Protein AF-0000000066074224 (afdb_homodimer)

Solvent-accessible surface area (backbone atoms only — not comparable to full-atom values): 12358 Å² total; per-residue (Å²): 130,85,61,44,55,76,58,75,64,67,91,80,46,65,80,49,69,60,60,45,74,67,50,44,68,62,53,45,71,74,38,69,80,46,42,81,45,72,56,96,86,22,43,31,40,35,35,79,45,79,45,93,34,44,67,57,18,50,51,50,52,50,53,49,49,51,53,21,60,74,61,72,52,66,44,40,37,37,36,30,74,21,25,30,38,40,35,31,39,36,76,72,57,51,21,41,34,68,48,35,54,27,49,52,31,40,53,58,52,54,76,80,100,129,83,62,43,56,77,57,76,65,68,90,82,45,66,80,49,71,61,60,46,73,70,50,44,67,62,52,44,71,75,38,68,79,47,42,82,46,72,56,93,86,22,44,31,41,34,35,78,46,78,43,93,34,44,68,58,17,52,50,50,52,50,53,48,48,51,52,22,60,75,61,73,50,66,42,42,37,38,38,29,74,22,25,31,37,41,34,32,41,36,75,72,57,52,22,41,34,67,47,35,54,28,48,51,30,40,53,58,52,53,76,80,101

Secondary structure (DSSP, 8-state):
---GGG----PPPTTPPPPPHHHHHHHGGGSTT-EEEEETTEEEEEEEEE-SSHHHHHHHHHHHHHHHHHHT---EEEEETTEEEEEE-BTTTTB--HHHHHHHHHHHHTT--/---GGG----PPPTTPPPPPHHHHHHHGGGSTTPEEEEETTEEEEEEEEE-SSHHHHHHHHHHHHHHHHHHT---EEEEETTEEEEEE-BTTTTB--HHHHHHHHHHHHTT--

InterPro domains:
  IPR001533 Pterin 4 alpha carbinolamine dehydratase [MF_00434] (16-111)
  IPR001533 Pterin 4 alpha carbinolamine dehydratase [PF01329] (18-110)
  IPR036428 Pterin 4 alpha carbinolamine dehydratase superfamily [G3DSA:3.30.1360.20] (18-113)
  IPR036428 Pterin 4 alpha carbinolamine dehydratase superfamily [SSF55248] (16-111)
  IPR050376 Pterin-4-alpha-carbinolamine dehydratase [PTHR42805] (4-112)

Structure (mmCIF, N/CA/C/O backbone):
data_AF-0000000066074224-model_v1
#
loop_
_entity.id
_entity.type
_entity.pdbx_description
1 polymer 'Putative pterin-4-alpha-carbinolamine dehydratase'
#
loop_
_atom_site.group_PDB
_atom_site.id
_atom_site.type_symbol
_atom_site.label_atom_id
_atom_site.label_alt_id
_atom_site.label_comp_id
_atom_site.label_asym_id
_atom_site.label_entity_id
_atom_site.label_seq_id
_atom_site.pdbx_PDB_ins_code
_atom_site.Cartn_x
_atom_site.Cartn_y
_atom_site.Cartn_z
_atom_site.occupancy
_atom_site.B_iso_or_equiv
_atom_site.auth_seq_id
_atom_site.auth_comp_id
_atom_site.auth_asym_id
_atom_site.auth_atom_id
_atom_site.pdbx_PDB_model_num
ATOM 1 N N . MET A 1 1 ? 3.939 -21.344 -25.516 1 68.5 1 MET A N 1
ATOM 2 C CA . MET A 1 1 ? 3.836 -21.266 -24.062 1 68.5 1 MET A CA 1
ATOM 3 C C . MET A 1 1 ? 2.471 -20.75 -23.641 1 68.5 1 MET A C 1
ATOM 5 O O . MET A 1 1 ? 1.856 -19.953 -24.359 1 68.5 1 MET A O 1
ATOM 9 N N . GLU A 1 2 ? 1.915 -21.406 -22.625 1 81.44 2 GLU A N 1
ATOM 10 C CA . GLU A 1 2 ? 0.587 -20.984 -22.188 1 81.44 2 GLU A CA 1
ATOM 11 C C . GLU A 1 2 ? 0.613 -19.562 -21.641 1 81.44 2 GLU A C 1
ATOM 13 O O . GLU A 1 2 ? 1.599 -19.141 -21.031 1 81.44 2 GLU A O 1
ATOM 18 N N . ASP A 1 3 ? -0.368 -18.844 -22.062 1 92.5 3 ASP A N 1
ATOM 19 C CA . ASP A 1 3 ? -0.514 -17.453 -21.609 1 92.5 3 ASP A CA 1
ATOM 20 C C . ASP A 1 3 ? -0.792 -17.391 -20.109 1 92.5 3 ASP A C 1
ATOM 22 O O . ASP A 1 3 ? -1.847 -17.828 -19.641 1 92.5 3 ASP A O 1
ATOM 26 N N . LEU A 1 4 ? 0.11 -16.859 -19.359 1 95.19 4 LEU A N 1
ATOM 27 C CA . LEU A 1 4 ? 0.023 -16.812 -17.906 1 95.19 4 LEU A CA 1
ATOM 28 C C . LEU A 1 4 ? -1.278 -16.156 -17.453 1 95.19 4 LEU A C 1
ATOM 30 O O . LEU A 1 4 ? -1.867 -16.562 -16.453 1 95.19 4 LEU A O 1
ATOM 34 N N . SER A 1 5 ? -1.708 -15.18 -18.172 1 94.69 5 SER A N 1
ATOM 35 C CA . SER A 1 5 ? -2.857 -14.391 -17.75 1 94.69 5 SER A CA 1
ATOM 36 C C . SER A 1 5 ? -4.145 -15.203 -17.812 1 94.69 5 SER A C 1
ATOM 38 O O . SER A 1 5 ? -5.164 -14.805 -17.25 1 94.69 5 SER A O 1
ATOM 40 N N . THR A 1 6 ? -4.156 -16.344 -18.406 1 94.94 6 THR A N 1
ATOM 41 C CA . THR A 1 6 ? -5.348 -17.172 -18.547 1 94.94 6 THR A CA 1
ATOM 42 C C . THR A 1 6 ? -5.309 -18.344 -17.578 1 94.94 6 THR A C 1
ATOM 44 O O . THR A 1 6 ? -6.297 -19.078 -17.438 1 94.94 6 THR A O 1
ATOM 47 N N . MET A 1 7 ? -4.227 -18.531 -16.922 1 94.12 7 MET A N 1
ATOM 48 C CA . MET A 1 7 ? -4.062 -19.656 -16 1 94.12 7 MET A CA 1
ATOM 49 C C . MET A 1 7 ? -4.703 -19.328 -14.648 1 94.12 7 MET A C 1
ATOM 51 O O . MET A 1 7 ? -5.059 -18.188 -14.383 1 94.12 7 MET A O 1
ATOM 55 N N . GLN A 1 8 ? -4.84 -20.375 -13.891 1 93.75 8 GLN A N 1
ATOM 56 C CA . GLN A 1 8 ? -5.391 -20.219 -12.547 1 93.75 8 GLN A CA 1
ATOM 57 C C . GLN A 1 8 ? -4.359 -20.594 -11.484 1 93.75 8 GLN A C 1
ATOM 59 O O . GLN A 1 8 ? -3.604 -21.547 -11.648 1 93.75 8 GLN A O 1
ATOM 64 N N . CYS A 1 9 ? -4.48 -19.828 -10.477 1 93.62 9 CYS A N 1
ATOM 65 C CA . CYS A 1 9 ? -3.609 -20.141 -9.352 1 93.62 9 CYS A CA 1
ATOM 66 C C . CYS A 1 9 ? -3.986 -21.484 -8.734 1 93.62 9 CYS A C 1
ATOM 68 O O . CYS A 1 9 ? -5.152 -21.891 -8.773 1 93.62 9 CYS A O 1
ATOM 70 N N . GLU A 1 10 ? -3.002 -22.156 -8.219 1 89.75 10 GLU A N 1
ATOM 71 C CA . GLU A 1 10 ? -3.209 -23.359 -7.406 1 89.75 10 GLU A CA 1
ATOM 72 C C . GLU A 1 10 ? -2.926 -23.078 -5.934 1 89.75 10 GLU A C 1
ATOM 74 O O . GLU A 1 10 ? -2.174 -22.156 -5.605 1 89.75 10 GLU A O 1
ATOM 79 N N . ALA A 1 11 ? -3.592 -23.938 -5.066 1 83.5 11 ALA A N 1
ATOM 80 C CA . ALA A 1 11 ? -3.328 -23.766 -3.641 1 83.5 11 ALA A CA 1
ATOM 81 C C . ALA A 1 11 ? -1.851 -23.984 -3.326 1 83.5 11 ALA A C 1
ATOM 83 O O . ALA A 1 11 ? -1.273 -25.016 -3.707 1 83.5 11 ALA A O 1
ATOM 84 N N . CYS A 1 12 ? -1.352 -22.984 -2.77 1 80.94 12 CYS A N 1
ATOM 85 C CA . CYS A 1 12 ? 0.055 -23.094 -2.4 1 80.94 12 CYS A CA 1
ATOM 86 C C . CYS A 1 12 ? 0.204 -23.672 -1 1 80.94 12 CYS A C 1
ATOM 88 O O . CYS A 1 12 ? -0.389 -23.172 -0.046 1 80.94 12 CYS A O 1
ATOM 90 N N . ARG A 1 13 ? 0.896 -24.703 -0.923 1 86.38 13 ARG A N 1
ATOM 91 C CA . ARG A 1 13 ? 1.192 -25.359 0.351 1 86.38 13 ARG A CA 1
ATOM 92 C C . ARG A 1 13 ? 2.619 -25.062 0.798 1 86.38 13 ARG A C 1
ATOM 94 O O . ARG A 1 13 ? 3.475 -24.719 -0.022 1 86.38 13 ARG A O 1
ATOM 101 N N . PRO A 1 14 ? 2.814 -25.109 2.107 1 86.31 14 PRO A N 1
ATOM 102 C CA . PRO A 1 14 ? 4.148 -24.781 2.625 1 86.31 14 PRO A CA 1
ATOM 103 C C . PRO A 1 14 ? 5.25 -25.625 1.972 1 86.31 14 PRO A C 1
ATOM 105 O O . PRO A 1 14 ? 6.398 -25.188 1.905 1 86.31 14 PRO A O 1
ATOM 108 N N . GLU A 1 15 ? 4.891 -26.719 1.428 1 85.88 15 GLU A N 1
AT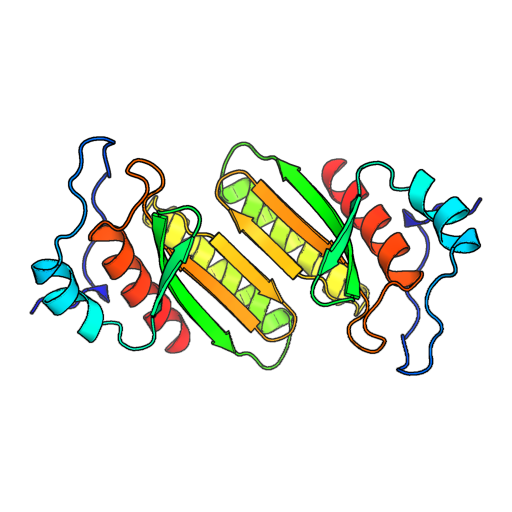OM 109 C CA . GLU A 1 15 ? 5.898 -27.594 0.841 1 85.88 15 GLU A CA 1
ATOM 110 C C . GLU A 1 15 ? 5.961 -27.422 -0.675 1 85.88 15 GLU A C 1
ATOM 112 O O . GLU A 1 15 ? 6.75 -28.094 -1.346 1 85.88 15 GLU A O 1
ATOM 117 N N . ALA A 1 16 ? 5.199 -26.547 -1.136 1 88.12 16 ALA A N 1
ATOM 118 C CA . ALA A 1 16 ? 5.227 -26.312 -2.578 1 88.12 16 ALA A CA 1
ATOM 119 C C . ALA A 1 16 ? 6.594 -25.812 -3.029 1 88.12 16 ALA A C 1
ATOM 121 O O . ALA A 1 16 ? 7.227 -25.016 -2.334 1 88.12 16 ALA A O 1
ATOM 122 N N . PRO A 1 17 ? 7.035 -26.297 -4.117 1 88.44 17 PRO A N 1
ATOM 123 C CA . PRO A 1 17 ? 8.352 -25.859 -4.578 1 88.44 17 PRO A CA 1
ATOM 124 C C . PRO A 1 17 ? 8.352 -24.406 -5.078 1 88.44 17 PRO A C 1
ATOM 126 O O . PRO A 1 17 ? 7.383 -23.969 -5.695 1 88.44 17 PRO A O 1
ATOM 129 N N . ARG A 1 18 ? 9.492 -23.828 -4.785 1 94.31 18 ARG A N 1
ATOM 130 C CA . ARG A 1 18 ? 9.758 -22.547 -5.441 1 94.31 18 ARG A CA 1
ATOM 131 C C . ARG A 1 18 ? 10.039 -22.75 -6.926 1 94.31 18 ARG A C 1
ATOM 133 O O . ARG A 1 18 ? 10.477 -23.828 -7.344 1 94.31 18 ARG A O 1
ATOM 140 N N . VAL A 1 19 ? 9.727 -21.734 -7.641 1 95.94 19 VAL A N 1
ATOM 141 C CA . VAL A 1 19 ? 10.109 -21.797 -9.047 1 95.94 19 VAL A CA 1
ATOM 142 C C . VAL A 1 19 ? 11.625 -21.953 -9.164 1 95.94 19 VAL A C 1
ATOM 144 O O . VAL A 1 19 ? 12.375 -21.359 -8.391 1 95.94 19 VAL A O 1
ATOM 147 N N . SER A 1 20 ? 12.055 -22.75 -10.078 1 96.25 20 SER A N 1
ATOM 148 C CA . SER A 1 20 ? 13.477 -22.922 -10.375 1 96.25 20 SER A CA 1
ATOM 149 C C . SER A 1 20 ? 13.984 -21.781 -11.266 1 96.25 20 SER A C 1
ATOM 151 O O . SER A 1 20 ? 13.195 -21.047 -11.852 1 96.25 20 SER A O 1
ATOM 153 N N . GLU A 1 21 ? 15.312 -21.734 -11.328 1 97.12 21 GLU A N 1
ATOM 154 C CA . GLU A 1 21 ? 15.906 -20.75 -12.227 1 97.12 21 GLU A CA 1
ATOM 155 C C . GLU A 1 21 ? 15.477 -20.969 -13.664 1 97.12 21 GLU A C 1
ATOM 157 O O . GLU A 1 21 ? 15.273 -20.016 -14.422 1 97.12 21 GLU A O 1
ATOM 162 N N . ASP A 1 22 ? 15.352 -22.188 -14.055 1 97.31 22 ASP A N 1
ATOM 163 C CA . ASP A 1 22 ? 14.891 -22.516 -15.398 1 97.31 22 ASP A CA 1
ATOM 164 C C . ASP A 1 22 ? 13.453 -22.047 -15.617 1 97.31 22 ASP A C 1
ATOM 166 O O . ASP A 1 22 ? 13.117 -21.516 -16.672 1 97.31 22 ASP A O 1
ATOM 170 N N . GLU A 1 23 ? 12.656 -22.297 -14.617 1 96.88 23 GLU A N 1
ATOM 171 C CA . GLU A 1 23 ? 11.266 -21.844 -14.711 1 96.88 23 GLU A CA 1
ATOM 172 C C . GLU A 1 23 ? 11.188 -20.328 -14.797 1 96.88 23 GLU A C 1
ATOM 174 O O . GLU A 1 23 ? 10.375 -19.781 -15.547 1 96.88 23 GLU A O 1
ATOM 179 N N . ILE A 1 24 ? 11.984 -19.672 -14.047 1 97.31 24 ILE A N 1
ATOM 180 C CA . ILE A 1 24 ? 12.016 -18.219 -14.078 1 97.31 24 ILE A CA 1
ATOM 181 C C . ILE A 1 24 ? 12.383 -17.734 -15.477 1 97.31 24 ILE A C 1
ATOM 183 O O . ILE A 1 24 ? 11.773 -16.797 -16 1 97.31 24 ILE A O 1
ATOM 187 N N . ARG A 1 25 ? 13.352 -18.359 -16.062 1 96.75 25 ARG A N 1
ATOM 188 C CA . ARG A 1 25 ? 13.797 -17.984 -17.391 1 96.75 25 ARG A CA 1
ATOM 189 C C . ARG A 1 25 ? 12.664 -18.141 -18.406 1 96.75 25 ARG A C 1
ATOM 191 O O . ARG A 1 25 ? 12.617 -17.406 -19.406 1 96.75 25 ARG A O 1
ATOM 198 N N . GLU A 1 26 ? 11.805 -19.016 -18.125 1 96.69 26 GLU A N 1
ATOM 199 C CA . GLU A 1 26 ? 10.672 -19.25 -19.031 1 96.69 26 GLU A CA 1
ATOM 200 C C . GLU A 1 26 ? 9.516 -18.297 -18.719 1 96.69 26 GLU A C 1
ATOM 202 O O . GLU A 1 26 ? 8.875 -17.781 -19.625 1 96.69 26 GLU A O 1
ATOM 207 N N . LEU A 1 27 ? 9.203 -18.094 -17.5 1 97.69 27 LEU A N 1
ATOM 208 C CA . LEU A 1 27 ? 8.016 -17.375 -17.062 1 97.69 27 LEU A CA 1
ATOM 209 C C . LEU A 1 27 ? 8.242 -15.867 -17.094 1 97.69 27 LEU A C 1
ATOM 211 O O . LEU A 1 27 ? 7.359 -15.109 -17.5 1 97.69 27 LEU A O 1
ATOM 215 N N . HIS A 1 28 ? 9.375 -15.375 -16.719 1 98.25 28 HIS A N 1
ATOM 216 C CA . HIS A 1 28 ? 9.633 -13.961 -16.5 1 98.25 28 HIS A CA 1
ATOM 217 C C . HIS A 1 28 ? 9.477 -13.156 -17.781 1 98.25 28 HIS A C 1
ATOM 219 O O . HIS A 1 28 ? 8.922 -12.055 -17.766 1 98.25 28 HIS A O 1
ATOM 225 N N . PRO A 1 29 ? 9.945 -13.703 -18.938 1 97.88 29 PRO A N 1
ATOM 226 C CA . PRO A 1 29 ? 9.789 -12.961 -20.188 1 97.88 29 PRO A CA 1
ATOM 227 C C . PRO A 1 29 ? 8.32 -12.656 -20.5 1 97.88 29 PRO A C 1
ATOM 229 O O . PRO A 1 29 ? 8.039 -11.758 -21.297 1 97.88 29 PRO A O 1
ATOM 232 N N . GLN A 1 30 ? 7.398 -13.383 -19.938 1 97.56 30 GLN A N 1
ATOM 233 C CA . GLN A 1 30 ? 5.977 -13.18 -20.203 1 97.56 30 GLN A CA 1
ATOM 234 C C . GLN A 1 30 ? 5.43 -12.016 -19.375 1 97.56 30 GLN A C 1
ATOM 236 O O . GLN A 1 30 ? 4.324 -11.539 -19.641 1 97.56 30 GLN A O 1
ATOM 241 N N . VAL A 1 31 ? 6.133 -11.625 -18.406 1 98.38 31 VAL A N 1
ATOM 242 C CA . VAL A 1 31 ? 5.809 -10.453 -17.609 1 98.38 31 VAL A CA 1
ATOM 243 C C . VAL A 1 31 ? 7.027 -9.531 -17.516 1 98.38 31 VAL A C 1
ATOM 245 O O . VAL A 1 31 ? 7.512 -9.242 -16.422 1 98.38 31 VAL A O 1
ATOM 248 N N . PRO A 1 32 ? 7.414 -8.969 -18.594 1 98.12 32 PRO A N 1
ATOM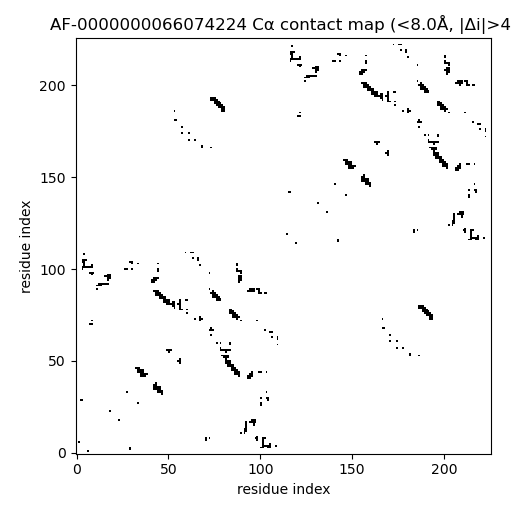 249 C CA . PRO A 1 32 ? 8.719 -8.32 -18.719 1 98.12 32 PRO A CA 1
ATOM 250 C C . PRO A 1 32 ? 8.812 -7.031 -17.891 1 98.12 32 PRO A C 1
ATOM 252 O O . PRO A 1 32 ? 9.914 -6.582 -17.578 1 98.12 32 PRO A O 1
ATOM 255 N N . ASP A 1 33 ? 7.73 -6.422 -17.547 1 98.44 33 ASP A N 1
ATOM 256 C CA . ASP A 1 33 ? 7.766 -5.16 -16.812 1 98.44 33 ASP A CA 1
ATOM 257 C C . ASP A 1 33 ? 7.875 -5.398 -15.305 1 98.44 33 ASP A C 1
ATOM 259 O O . ASP A 1 33 ? 7.988 -4.449 -14.531 1 98.44 33 ASP A O 1
ATOM 263 N N . TRP A 1 34 ? 7.77 -6.598 -14.945 1 98.88 34 TRP A N 1
ATOM 264 C CA . TRP A 1 34 ? 7.926 -6.969 -13.539 1 98.88 34 TRP A CA 1
ATOM 265 C C . TRP A 1 34 ? 9.383 -7.254 -13.211 1 98.88 34 TRP A C 1
ATOM 267 O O . TRP A 1 34 ? 10.086 -7.922 -13.977 1 98.88 34 TRP A O 1
ATOM 277 N N . GLU A 1 35 ? 9.844 -6.777 -12.133 1 98.81 35 GLU A N 1
ATOM 278 C CA . GLU A 1 35 ? 11.203 -7.008 -11.648 1 98.81 35 GLU A CA 1
ATOM 279 C C . GLU A 1 35 ? 11.227 -8.062 -10.539 1 98.81 35 GLU A C 1
ATOM 281 O O . GLU A 1 35 ? 10.359 -8.062 -9.664 1 98.81 35 GLU A O 1
ATOM 286 N N . ILE A 1 36 ? 12.188 -8.938 -10.617 1 98.62 36 ILE A N 1
ATOM 287 C CA . ILE A 1 36 ? 12.43 -9.828 -9.492 1 98.62 36 ILE A CA 1
ATOM 288 C C . ILE A 1 36 ? 13.336 -9.133 -8.469 1 98.62 36 ILE A C 1
ATOM 290 O O . ILE A 1 36 ? 14.484 -8.812 -8.773 1 98.62 36 ILE A O 1
ATOM 294 N N . ILE A 1 37 ? 12.836 -8.898 -7.316 1 98.69 37 ILE A N 1
ATOM 295 C CA . ILE A 1 37 ? 13.586 -8.242 -6.254 1 98.69 37 ILE A CA 1
ATOM 296 C C . ILE A 1 37 ? 13.766 -9.195 -5.078 1 98.69 37 ILE A C 1
ATOM 298 O O . ILE A 1 37 ? 13.164 -10.273 -5.047 1 98.69 37 ILE A O 1
ATOM 302 N N . GLU A 1 38 ? 14.633 -8.82 -4.207 1 97.88 38 GLU A N 1
ATOM 303 C CA . GLU A 1 38 ? 14.852 -9.586 -2.984 1 97.88 38 GLU A CA 1
ATOM 304 C C . GLU A 1 38 ? 14.75 -8.695 -1.748 1 97.88 38 GLU A C 1
ATOM 306 O O . GLU A 1 38 ? 15.398 -7.656 -1.674 1 97.88 38 GLU A O 1
ATOM 311 N N . GLU A 1 39 ? 13.938 -9.086 -0.909 1 96.38 39 GLU A N 1
ATOM 312 C CA . GLU A 1 39 ? 13.781 -8.438 0.392 1 96.38 39 GLU A CA 1
ATOM 313 C C . GLU A 1 39 ? 13.766 -9.469 1.519 1 96.38 39 GLU A C 1
ATOM 315 O O . GLU A 1 39 ? 12.969 -10.414 1.491 1 96.38 39 GLU A O 1
ATOM 320 N N . ASP A 1 40 ? 14.648 -9.305 2.504 1 95.5 40 ASP A N 1
ATOM 321 C CA . ASP A 1 40 ? 14.773 -10.234 3.623 1 95.5 40 ASP A CA 1
ATOM 322 C C . ASP A 1 40 ? 14.992 -11.664 3.131 1 95.5 40 ASP A C 1
ATOM 324 O O . ASP A 1 40 ? 14.328 -12.594 3.598 1 95.5 40 ASP A O 1
ATOM 328 N N . GLU A 1 41 ? 15.68 -11.781 2.09 1 95.44 41 GLU A N 1
ATOM 329 C CA . GLU A 1 41 ? 16.094 -13.062 1.528 1 95.44 41 GLU A CA 1
ATOM 330 C C . GLU A 1 41 ? 14.922 -13.781 0.866 1 95.44 41 GLU A C 1
ATOM 332 O O . GLU A 1 41 ? 14.945 -15 0.705 1 95.44 41 GLU A O 1
ATOM 337 N N . VAL A 1 42 ? 13.938 -13.016 0.605 1 97.56 42 VAL A N 1
ATOM 338 C CA . VAL A 1 42 ? 12.758 -13.555 -0.068 1 97.56 42 VAL A CA 1
ATOM 339 C C . VAL A 1 42 ? 12.594 -12.891 -1.434 1 97.56 42 VAL A C 1
ATOM 341 O O . VAL A 1 42 ? 12.477 -11.664 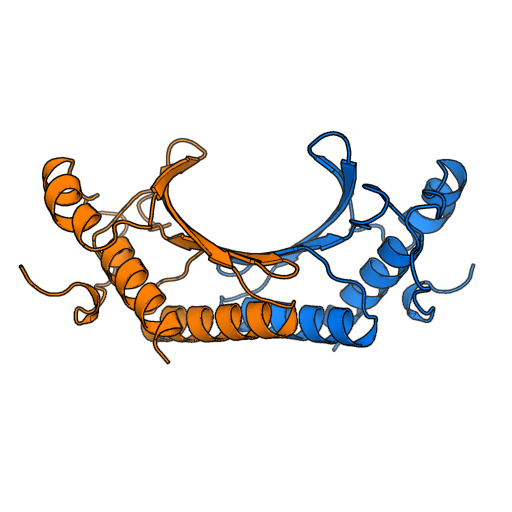-1.526 1 97.56 42 VAL A O 1
ATOM 344 N N . ARG A 1 43 ? 12.594 -13.742 -2.467 1 98 43 ARG A N 1
ATOM 345 C CA . ARG A 1 43 ? 12.398 -13.219 -3.814 1 98 43 ARG A CA 1
ATOM 346 C C . ARG A 1 43 ? 10.93 -12.883 -4.062 1 98 43 ARG A C 1
ATOM 348 O O . ARG A 1 43 ? 10.039 -13.633 -3.645 1 98 43 ARG A O 1
ATOM 355 N N . ARG A 1 44 ? 10.672 -11.75 -4.73 1 98.69 44 ARG A N 1
ATOM 356 C CA . ARG A 1 44 ? 9.344 -11.234 -5.031 1 98.69 44 ARG A CA 1
ATOM 357 C C . ARG A 1 44 ? 9.281 -10.664 -6.445 1 98.69 44 ARG A C 1
ATOM 359 O O . ARG A 1 44 ? 10.312 -10.32 -7.027 1 98.69 44 ARG A O 1
ATOM 366 N N . LEU A 1 45 ? 8.141 -10.625 -7.031 1 98.81 45 LEU A N 1
ATOM 367 C CA . LEU A 1 45 ? 7.859 -9.922 -8.273 1 98.81 45 LEU A CA 1
ATOM 368 C C . LEU A 1 45 ? 7.23 -8.562 -7.996 1 98.81 45 LEU A C 1
ATOM 370 O O . LEU A 1 45 ? 6.191 -8.477 -7.34 1 98.81 45 LEU A O 1
ATOM 374 N N . GLN A 1 46 ? 7.855 -7.535 -8.516 1 98.94 46 GLN A N 1
ATOM 375 C CA . GLN A 1 46 ? 7.371 -6.195 -8.211 1 98.94 46 GLN A CA 1
ATOM 376 C C . GLN A 1 46 ? 7.23 -5.355 -9.477 1 98.94 46 GLN A C 1
ATOM 378 O O . GLN A 1 46 ? 8.078 -5.422 -10.367 1 98.94 46 GLN A O 1
ATOM 383 N N . ARG A 1 47 ? 6.219 -4.57 -9.57 1 98.94 47 ARG A N 1
ATOM 384 C CA . ARG A 1 47 ? 6.008 -3.613 -10.656 1 98.94 47 ARG A CA 1
ATOM 385 C C . ARG A 1 47 ? 5.352 -2.338 -10.133 1 98.94 47 ARG A C 1
ATOM 387 O O . ARG A 1 47 ? 4.48 -2.391 -9.266 1 98.94 47 ARG A O 1
ATOM 394 N N . VAL A 1 48 ? 5.805 -1.228 -10.68 1 98.88 48 VAL A N 1
ATOM 395 C CA . VAL A 1 48 ? 5.238 0.082 -10.367 1 98.88 48 VAL A CA 1
ATOM 396 C C . VAL A 1 48 ? 4.336 0.537 -11.516 1 98.88 48 VAL A C 1
ATOM 398 O O . VAL A 1 48 ? 4.746 0.523 -12.68 1 98.88 48 VAL A O 1
ATOM 401 N N . PHE A 1 49 ? 3.1 0.89 -11.18 1 98.81 49 PHE A N 1
ATOM 402 C CA . PHE A 1 49 ? 2.121 1.427 -12.117 1 98.81 49 PHE A CA 1
ATOM 403 C C . PHE A 1 49 ? 1.902 2.916 -11.875 1 98.81 49 PHE A C 1
ATOM 405 O O . PHE A 1 49 ? 1.731 3.348 -10.734 1 98.81 49 PHE A O 1
ATOM 412 N N . LYS A 1 50 ? 1.862 3.682 -12.938 1 98.56 50 LYS A N 1
ATOM 413 C CA . LYS A 1 50 ? 1.73 5.129 -12.828 1 98.56 50 LYS A CA 1
ATOM 414 C C . LYS A 1 50 ? 0.336 5.59 -13.25 1 98.56 50 LYS A C 1
ATOM 416 O O . LYS A 1 50 ? -0.233 5.059 -14.211 1 98.56 50 LYS A O 1
ATOM 421 N N . PHE A 1 51 ? -0.134 6.613 -12.539 1 98.38 51 PHE A N 1
ATOM 422 C CA . PHE A 1 51 ? -1.444 7.199 -12.797 1 98.38 51 PHE A CA 1
ATOM 423 C C . PHE A 1 51 ? -1.386 8.719 -12.695 1 98.38 51 PHE A C 1
ATOM 425 O O . PHE A 1 51 ? -0.373 9.281 -12.273 1 98.38 51 PHE A O 1
ATOM 432 N N . GLY A 1 52 ? -2.479 9.367 -13.07 1 97.31 52 GLY A N 1
ATOM 433 C CA . GLY A 1 52 ? -2.51 10.82 -13.078 1 97.31 52 GLY A CA 1
ATOM 434 C C . GLY A 1 52 ? -2.852 11.422 -11.727 1 97.31 52 GLY A C 1
ATOM 435 O O . GLY A 1 52 ? -2.547 12.586 -11.469 1 97.31 52 GLY A O 1
ATOM 436 N N . ASN A 1 53 ? -3.557 10.664 -10.914 1 97.62 53 ASN A N 1
ATOM 437 C CA . ASN A 1 53 ? -3.992 11.148 -9.609 1 97.62 53 ASN A CA 1
ATOM 438 C C . ASN A 1 53 ? -4.203 10 -8.625 1 97.62 53 ASN A C 1
ATOM 440 O O . ASN A 1 53 ? -4.043 8.836 -8.984 1 97.62 53 ASN A O 1
ATOM 444 N N . PHE A 1 54 ? -4.465 10.422 -7.43 1 98.19 54 PHE A N 1
ATOM 445 C CA . PHE A 1 54 ? -4.617 9.445 -6.355 1 98.19 54 PHE A CA 1
ATOM 446 C C . PHE A 1 54 ? -5.863 8.594 -6.566 1 98.19 54 PHE A C 1
ATOM 448 O O . PHE A 1 54 ? -5.852 7.391 -6.301 1 98.19 54 PHE A O 1
ATOM 455 N N . ALA A 1 55 ? -6.93 9.141 -7.023 1 98.12 55 ALA A N 1
ATOM 456 C CA . ALA A 1 55 ? -8.18 8.422 -7.23 1 98.12 55 ALA A CA 1
ATOM 457 C C . ALA A 1 55 ? -8 7.273 -8.219 1 98.12 55 ALA A C 1
ATOM 459 O O . ALA A 1 55 ? -8.508 6.168 -7.992 1 98.12 55 ALA A O 1
ATOM 460 N N . GLU A 1 56 ? -7.309 7.516 -9.25 1 98.25 56 GLU A N 1
ATOM 461 C CA . GLU A 1 56 ? -7.02 6.465 -10.227 1 98.25 56 GLU A CA 1
ATOM 462 C C . GLU A 1 56 ? -6.133 5.379 -9.625 1 98.25 56 GLU A C 1
ATOM 464 O O . GLU A 1 56 ? -6.316 4.195 -9.906 1 98.25 56 GLU A O 1
ATOM 469 N N . ALA A 1 57 ? -5.148 5.793 -8.875 1 98.69 57 ALA A N 1
ATOM 470 C CA . ALA A 1 57 ? -4.285 4.832 -8.188 1 98.69 57 ALA A CA 1
ATOM 471 C C . ALA A 1 57 ? -5.098 3.939 -7.25 1 98.69 57 ALA A C 1
ATOM 473 O O . ALA A 1 57 ? -4.922 2.719 -7.242 1 98.69 57 ALA A O 1
ATOM 474 N N . LEU A 1 58 ? -5.98 4.559 -6.5 1 98.69 58 LEU A N 1
ATOM 475 C CA . LEU A 1 58 ? -6.82 3.805 -5.578 1 98.69 58 LEU A CA 1
ATOM 476 C C . LEU A 1 58 ? -7.719 2.832 -6.336 1 98.69 58 LEU A C 1
ATOM 478 O O . LEU A 1 58 ? -7.93 1.701 -5.891 1 98.69 58 LEU A O 1
ATOM 482 N N . ASP A 1 59 ? -8.266 3.279 -7.434 1 98.5 59 ASP A N 1
ATOM 483 C CA . ASP A 1 59 ? -9.086 2.404 -8.266 1 98.5 59 ASP A CA 1
ATOM 484 C C . ASP A 1 59 ? -8.297 1.169 -8.703 1 98.5 59 ASP A C 1
ATOM 486 O O . ASP A 1 59 ? -8.812 0.05 -8.656 1 98.5 59 ASP A O 1
ATOM 490 N N . PHE A 1 60 ? -7.086 1.379 -9.148 1 98.81 60 PHE A N 1
ATOM 491 C CA . PHE A 1 60 ? -6.238 0.268 -9.562 1 98.81 60 PHE A CA 1
ATOM 492 C C . PHE A 1 60 ? -5.961 -0.667 -8.391 1 98.81 60 PHE A C 1
ATOM 494 O O . PHE A 1 60 ? -5.953 -1.889 -8.555 1 98.81 60 PHE A O 1
ATOM 501 N N . THR A 1 61 ? -5.672 -0.089 -7.23 1 98.88 61 THR A N 1
ATOM 502 C CA . THR A 1 61 ? -5.488 -0.873 -6.012 1 98.88 61 THR A CA 1
ATOM 503 C C . THR A 1 61 ? -6.695 -1.773 -5.766 1 98.88 61 THR A C 1
ATOM 505 O O . THR A 1 61 ? -6.543 -2.965 -5.484 1 98.88 61 THR A O 1
ATOM 508 N N . ASN A 1 62 ? -7.859 -1.239 -5.898 1 98.81 62 ASN A N 1
ATOM 509 C CA . ASN A 1 62 ? -9.086 -2.002 -5.672 1 98.81 62 ASN A CA 1
ATOM 510 C C . ASN A 1 62 ? -9.258 -3.105 -6.711 1 98.81 62 ASN A C 1
ATOM 512 O O . ASN A 1 62 ? -9.656 -4.223 -6.379 1 98.81 62 ASN A O 1
ATOM 516 N N . LYS A 1 63 ? -9 -2.801 -7.93 1 98.75 63 LYS A N 1
ATOM 517 C CA . LYS A 1 63 ? -9.078 -3.811 -8.984 1 98.75 63 LYS A CA 1
ATOM 518 C C . LYS A 1 63 ? -8.086 -4.938 -8.742 1 98.75 63 LYS A C 1
ATOM 520 O O . LYS A 1 63 ? -8.414 -6.113 -8.898 1 98.75 63 LYS A O 1
ATOM 525 N N . THR A 1 64 ? -6.879 -4.57 -8.406 1 98.81 64 THR A N 1
ATOM 526 C CA . THR A 1 64 ? -5.871 -5.574 -8.07 1 98.81 64 THR A CA 1
ATOM 527 C C . THR A 1 64 ? -6.316 -6.406 -6.875 1 98.81 64 THR A C 1
ATOM 529 O O . THR A 1 64 ? -6.16 -7.629 -6.867 1 98.81 64 THR A O 1
ATOM 532 N N . GLY A 1 65 ? -6.832 -5.715 -5.84 1 98.75 65 GLY A N 1
ATOM 533 C CA . GLY A 1 65 ? -7.348 -6.418 -4.672 1 98.75 65 GLY A CA 1
ATOM 534 C C . GLY A 1 65 ? -8.43 -7.422 -5.012 1 98.75 65 GLY A C 1
ATOM 535 O O . GLY A 1 65 ? -8.469 -8.516 -4.453 1 98.75 65 GLY A O 1
ATOM 536 N N . ALA A 1 66 ? -9.375 -7.02 -5.879 1 98.31 66 ALA A N 1
ATOM 537 C CA . ALA A 1 66 ? -10.438 -7.922 -6.305 1 98.31 66 ALA A CA 1
ATOM 538 C C . ALA A 1 66 ? -9.867 -9.164 -6.984 1 98.31 66 ALA A C 1
ATOM 540 O O . ALA A 1 66 ? -10.328 -10.281 -6.734 1 98.31 66 ALA A O 1
ATOM 541 N N . LEU A 1 67 ? -8.914 -8.961 -7.855 1 97.62 67 LEU A N 1
ATOM 542 C CA . LEU A 1 67 ? -8.211 -10.07 -8.5 1 97.62 67 LEU A CA 1
ATOM 543 C C . LEU A 1 67 ? -7.598 -11 -7.457 1 97.62 67 LEU A C 1
ATOM 545 O O . LEU A 1 67 ? -7.695 -12.227 -7.574 1 97.62 67 LEU A O 1
ATOM 549 N N . ALA A 1 68 ? -6.914 -10.453 -6.5 1 98.25 68 ALA A N 1
ATOM 550 C CA . ALA A 1 68 ? -6.246 -11.195 -5.434 1 98.25 68 ALA A CA 1
ATOM 551 C C . ALA A 1 68 ? -7.246 -12.047 -4.648 1 98.25 68 ALA A C 1
ATOM 553 O O . ALA A 1 68 ? -6.988 -13.219 -4.375 1 98.25 68 ALA A O 1
ATOM 554 N N . GLU A 1 69 ? -8.375 -11.43 -4.305 1 97.88 69 GLU A N 1
ATOM 555 C CA . GLU A 1 69 ? -9.422 -12.133 -3.562 1 97.88 69 GLU A CA 1
ATOM 556 C C . GLU A 1 69 ? -9.992 -13.289 -4.375 1 97.88 69 GLU A C 1
ATOM 558 O O . GLU A 1 69 ? -10.18 -14.391 -3.85 1 97.88 69 GLU A O 1
ATOM 563 N N . GLU A 1 70 ? -10.266 -13.023 -5.598 1 96.94 70 GLU A N 1
ATOM 564 C CA . GLU A 1 70 ? -10.805 -14.055 -6.477 1 96.94 70 GLU A CA 1
ATOM 565 C C . GLU A 1 70 ? -9.867 -15.258 -6.559 1 96.94 70 GLU A C 1
ATOM 567 O O . GLU A 1 70 ? -10.32 -16.406 -6.562 1 96.94 70 GLU A O 1
ATOM 572 N N . ALA A 1 71 ? -8.602 -15.008 -6.617 1 96.69 71 ALA A N 1
ATOM 573 C CA . ALA A 1 71 ? -7.602 -16.062 -6.789 1 96.69 71 ALA A CA 1
ATOM 574 C C . ALA A 1 71 ? -7.227 -16.688 -5.449 1 96.69 71 ALA A C 1
ATOM 576 O O . ALA A 1 71 ? -6.613 -17.766 -5.406 1 96.69 71 ALA A O 1
ATOM 577 N N . GLY A 1 72 ? -7.559 -15.969 -4.355 1 96.31 72 GLY A N 1
ATOM 578 C CA . GLY A 1 72 ? -7.113 -16.422 -3.051 1 96.31 72 GLY A CA 1
ATOM 579 C C . GLY A 1 72 ? -5.613 -16.328 -2.863 1 96.31 72 GLY A C 1
ATOM 580 O O . GLY A 1 72 ? -5.004 -17.156 -2.199 1 96.31 72 GLY A O 1
ATOM 581 N N . HIS A 1 73 ? -4.934 -15.469 -3.516 1 97.44 73 HIS A N 1
ATOM 582 C CA . HIS A 1 73 ? -3.512 -15.148 -3.473 1 97.44 73 HIS A CA 1
ATOM 583 C C . HIS A 1 73 ? -3.295 -13.641 -3.381 1 97.44 73 HIS A C 1
ATOM 585 O O . HIS A 1 73 ? -3.785 -12.883 -4.223 1 97.44 73 HIS A O 1
ATOM 591 N N . HIS A 1 74 ? -2.588 -13.227 -2.291 1 98.38 74 HIS A N 1
ATOM 592 C CA . HIS A 1 74 ? -2.645 -11.805 -1.962 1 98.38 74 HIS A CA 1
ATOM 593 C C . HIS A 1 74 ? -1.262 -11.172 -2.035 1 98.38 74 HIS A C 1
ATOM 595 O O . HIS A 1 74 ? -0.298 -11.703 -1.479 1 98.38 74 HIS A O 1
ATOM 601 N N . PRO A 1 75 ? -1.152 -10.039 -2.699 1 98.69 75 PRO A N 1
ATOM 602 C CA . PRO A 1 75 ? 0.088 -9.266 -2.801 1 98.69 75 PRO A CA 1
ATOM 603 C C . PRO A 1 75 ? 0.23 -8.227 -1.69 1 98.69 75 PRO A C 1
ATOM 605 O O . PRO A 1 75 ? -0.633 -8.133 -0.813 1 98.69 75 PRO A O 1
ATOM 608 N N . ALA A 1 76 ? 1.307 -7.559 -1.712 1 98.81 76 ALA A N 1
ATOM 609 C CA . ALA A 1 76 ? 1.425 -6.242 -1.095 1 98.81 76 ALA A CA 1
ATOM 610 C C . ALA A 1 76 ? 1.154 -5.133 -2.109 1 98.81 76 ALA A C 1
ATOM 612 O O . ALA A 1 76 ? 1.671 -5.172 -3.23 1 98.81 76 ALA A O 1
ATOM 613 N N . ILE A 1 77 ? 0.333 -4.129 -1.785 1 98.94 77 ILE A N 1
ATOM 614 C CA . ILE A 1 77 ? -0.016 -3.027 -2.676 1 98.94 77 ILE A CA 1
ATOM 615 C C . ILE A 1 77 ? 0.289 -1.696 -1.994 1 98.94 77 ILE A C 1
ATOM 617 O O . ILE A 1 77 ? -0.34 -1.346 -0.993 1 98.94 77 ILE A O 1
ATOM 621 N N . LEU A 1 78 ? 1.229 -1.007 -2.48 1 98.94 78 LEU A N 1
ATOM 622 C CA . LEU A 1 78 ? 1.527 0.339 -2.004 1 98.94 78 LEU A CA 1
ATOM 623 C C . LEU A 1 78 ? 0.874 1.389 -2.895 1 98.94 78 LEU A C 1
ATOM 625 O O . LEU A 1 78 ? 1.229 1.521 -4.07 1 98.94 78 LEU A O 1
ATOM 629 N N . THR A 1 79 ? -0.078 2.088 -2.35 1 98.94 79 THR A N 1
ATOM 630 C CA . THR A 1 79 ? -0.801 3.139 -3.055 1 98.94 79 THR A CA 1
ATOM 631 C C . THR A 1 79 ? -0.293 4.516 -2.643 1 98.94 79 THR A C 1
ATOM 633 O O . THR A 1 79 ? -0.289 4.852 -1.456 1 98.94 79 THR A O 1
ATOM 636 N N . GLU A 1 80 ? 0.147 5.273 -3.545 1 98.5 80 GLU A N 1
ATOM 637 C CA . GLU A 1 80 ? 0.62 6.645 -3.383 1 98.5 80 GLU A CA 1
ATOM 638 C C . GLU A 1 80 ? -0.022 7.574 -4.406 1 98.5 80 GLU A C 1
ATOM 640 O O . GLU A 1 80 ? -0.762 7.125 -5.285 1 98.5 80 GLU A O 1
ATOM 645 N N . TYR A 1 81 ? 0.182 8.867 -4.16 1 96.81 81 TYR A N 1
ATOM 646 C CA . TYR A 1 81 ? -0.333 9.781 -5.168 1 96.81 81 TYR A CA 1
ATOM 647 C C . TYR A 1 81 ? 0.26 9.477 -6.539 1 96.81 81 TYR A C 1
ATOM 649 O O . TYR A 1 81 ? 1.463 9.648 -6.754 1 96.81 81 TYR A O 1
ATOM 657 N N . GLY A 1 82 ? -0.532 8.938 -7.414 1 96.88 82 GLY A N 1
ATOM 658 C CA . GLY A 1 82 ? -0.176 8.766 -8.812 1 96.88 82 GLY A CA 1
ATOM 659 C C . GLY A 1 82 ? 0.626 7.5 -9.07 1 96.88 82 GLY A C 1
ATOM 660 O O . GLY A 1 82 ? 1.278 7.375 -10.109 1 96.88 82 GLY A O 1
ATOM 661 N N . GLN A 1 83 ? 0.631 6.691 -8.086 1 98.31 83 GLN A N 1
ATOM 662 C CA . GLN A 1 83 ? 1.453 5.5 -8.273 1 98.31 83 GLN A CA 1
ATOM 663 C C . GLN A 1 83 ? 0.961 4.348 -7.406 1 98.31 83 GLN A C 1
ATOM 665 O O . GLN A 1 83 ? 0.538 4.559 -6.27 1 98.31 83 GLN A O 1
ATOM 670 N N . VAL A 1 84 ? 1.044 3.129 -7.988 1 98.94 84 VAL A N 1
ATOM 671 C CA . VAL A 1 84 ? 0.787 1.912 -7.227 1 98.94 84 VAL A CA 1
ATOM 672 C C . VAL A 1 84 ? 1.925 0.917 -7.441 1 98.94 84 VAL A C 1
ATOM 674 O O . VAL A 1 84 ? 2.283 0.612 -8.586 1 98.94 84 VAL A O 1
ATOM 677 N N . THR A 1 85 ? 2.557 0.479 -6.406 1 98.94 85 THR A N 1
ATOM 678 C CA . THR A 1 85 ? 3.521 -0.614 -6.441 1 98.94 85 THR A CA 1
ATOM 679 C C . THR A 1 85 ? 2.873 -1.922 -5.996 1 98.94 85 THR A C 1
ATOM 681 O O . THR A 1 85 ? 2.334 -2.01 -4.895 1 98.94 85 THR A O 1
ATOM 684 N N . VAL A 1 86 ? 2.914 -2.869 -6.875 1 98.94 86 VAL A N 1
ATOM 685 C CA . VAL A 1 86 ? 2.354 -4.18 -6.566 1 98.94 86 VAL A CA 1
ATOM 686 C C . VAL A 1 86 ? 3.479 -5.207 -6.438 1 98.94 86 VAL A C 1
ATOM 688 O O . VAL A 1 86 ? 4.371 -5.27 -7.289 1 98.94 86 VAL A O 1
ATOM 691 N N . THR A 1 87 ? 3.477 -5.984 -5.395 1 98.94 87 THR A N 1
ATOM 692 C CA . THR A 1 87 ? 4.48 -7.016 -5.148 1 98.94 87 THR A CA 1
ATOM 693 C C . THR A 1 87 ? 3.818 -8.359 -4.879 1 98.94 87 THR A C 1
ATOM 695 O O . THR A 1 87 ? 3.035 -8.492 -3.934 1 98.94 87 THR A O 1
ATOM 698 N N . TRP A 1 88 ? 4.141 -9.297 -5.68 1 98.69 88 TRP A N 1
ATOM 699 C CA . TRP A 1 88 ? 3.627 -10.648 -5.531 1 98.69 88 TRP A CA 1
ATOM 700 C C . TRP A 1 88 ? 4.711 -11.594 -5.012 1 98.69 88 TRP A C 1
ATOM 702 O O . TRP A 1 88 ? 5.844 -11.57 -5.5 1 98.69 88 TRP A O 1
ATOM 712 N N . TRP A 1 89 ? 4.434 -12.383 -4.043 1 97.94 89 TRP A N 1
ATOM 713 C CA . TRP A 1 89 ? 5.199 -13.555 -3.629 1 97.94 89 TRP A CA 1
ATOM 714 C C . TRP A 1 89 ? 4.336 -14.5 -2.799 1 97.94 89 TRP A C 1
ATOM 716 O O . TRP A 1 89 ? 3.244 -14.133 -2.361 1 97.94 89 TRP A O 1
ATOM 726 N N . SER A 1 90 ? 4.781 -15.672 -2.678 1 96.81 90 SER A N 1
ATOM 727 C CA . SER A 1 90 ? 4.062 -16.641 -1.861 1 96.81 90 SER A CA 1
ATOM 728 C C . SER A 1 90 ? 4.574 -16.641 -0.425 1 96.81 90 SER A C 1
ATOM 730 O O . SER A 1 90 ? 5.695 -17.078 -0.16 1 96.81 90 SER A O 1
ATOM 732 N N . HIS A 1 91 ? 3.742 -16.188 0.457 1 93.62 91 HIS A N 1
ATOM 733 C CA . HIS A 1 91 ? 4.098 -16 1.86 1 93.62 91 HIS A CA 1
ATOM 734 C C . HIS A 1 91 ? 4.43 -17.344 2.52 1 93.62 91 HIS A C 1
ATOM 736 O O . HIS A 1 91 ? 5.359 -17.422 3.326 1 93.62 91 HIS A O 1
ATOM 742 N N . LYS A 1 92 ? 3.705 -18.375 2.172 1 92.25 92 LYS A N 1
ATOM 743 C CA . LYS A 1 92 ? 3.836 -19.672 2.832 1 92.25 92 LYS A CA 1
ATOM 744 C C . LYS A 1 92 ? 5.203 -20.281 2.559 1 92.25 92 LYS A C 1
ATOM 746 O O . LYS A 1 92 ? 5.754 -20.984 3.408 1 92.25 92 LYS A O 1
ATOM 751 N N . ILE A 1 93 ? 5.738 -20.062 1.425 1 92.88 93 ILE A N 1
ATOM 752 C CA . ILE A 1 93 ? 7 -20.719 1.073 1 92.88 93 ILE A CA 1
ATOM 753 C C . ILE A 1 93 ? 8.133 -19.688 1.097 1 92.88 93 ILE A C 1
ATOM 755 O O . ILE A 1 93 ? 9.273 -20.016 0.763 1 92.88 93 ILE A O 1
ATOM 759 N N . LYS A 1 94 ? 7.824 -18.438 1.334 1 93.56 94 LYS A N 1
ATOM 760 C CA . LYS A 1 94 ? 8.789 -17.359 1.439 1 93.56 94 LYS A CA 1
ATOM 761 C C . LYS A 1 94 ? 9.602 -17.219 0.158 1 93.56 94 LYS A C 1
ATOM 763 O O . LYS A 1 94 ? 10.836 -17.188 0.199 1 93.56 94 LYS A O 1
ATOM 768 N N . GLY A 1 95 ? 8.906 -17.094 -0.926 1 96.75 95 GLY A N 1
ATOM 769 C CA . GLY A 1 95 ? 9.539 -17 -2.232 1 96.75 95 GLY A CA 1
ATOM 770 C C . GLY A 1 95 ? 8.539 -16.969 -3.377 1 96.75 95 GLY A C 1
ATOM 771 O O . GLY A 1 95 ? 7.355 -16.688 -3.172 1 96.75 95 GLY A O 1
ATOM 772 N N . LEU A 1 96 ? 9.109 -17.266 -4.562 1 98 96 LEU A N 1
ATOM 773 C CA . LEU A 1 96 ? 8.273 -17.188 -5.758 1 98 96 LEU A CA 1
ATOM 774 C C . LEU A 1 96 ? 7.707 -18.547 -6.125 1 98 96 LEU A C 1
ATOM 776 O O . LEU A 1 96 ? 8.422 -19.547 -6.105 1 98 96 LEU A O 1
ATOM 780 N N . HIS A 1 97 ? 6.473 -18.594 -6.359 1 97.19 97 HIS A N 1
ATOM 781 C CA . HIS A 1 97 ? 5.723 -19.688 -6.941 1 97.19 97 HIS A CA 1
ATOM 782 C C . HIS A 1 97 ? 5.16 -19.312 -8.312 1 97.19 97 HIS A C 1
ATOM 784 O O . HIS A 1 97 ? 5.094 -18.141 -8.656 1 97.19 97 HIS A O 1
ATOM 790 N N . LYS A 1 98 ? 4.832 -20.281 -9.078 1 96.38 98 LYS A N 1
ATOM 791 C CA . LYS A 1 98 ? 4.23 -20.016 -10.383 1 96.38 98 LYS A CA 1
ATOM 792 C C . LYS A 1 98 ? 3.018 -19.109 -10.25 1 96.38 98 LYS A C 1
ATOM 794 O O . LYS A 1 98 ? 2.764 -18.266 -11.125 1 96.38 98 LYS A O 1
ATOM 799 N N . ASN A 1 99 ? 2.219 -19.234 -9.156 1 97.56 99 ASN A N 1
ATOM 800 C CA . ASN A 1 99 ? 1.062 -18.391 -8.883 1 97.56 99 ASN A CA 1
ATOM 801 C C . ASN A 1 99 ? 1.414 -16.906 -8.977 1 97.56 99 ASN A C 1
ATOM 803 O O . ASN A 1 99 ? 0.597 -16.109 -9.414 1 97.56 99 ASN A O 1
ATOM 807 N N . ASP A 1 100 ? 2.586 -16.609 -8.578 1 98.31 100 ASP A N 1
ATOM 808 C CA . ASP A 1 100 ? 2.998 -15.219 -8.539 1 98.31 100 ASP A CA 1
ATOM 809 C C . ASP A 1 100 ? 3.156 -14.648 -9.945 1 98.31 100 ASP A C 1
ATOM 811 O O . ASP A 1 100 ? 2.811 -13.492 -10.203 1 98.31 100 ASP A O 1
ATOM 815 N N . PHE A 1 101 ? 3.641 -15.445 -10.82 1 98.5 101 PHE A N 1
ATOM 816 C CA . PHE A 1 101 ? 3.768 -15.031 -12.219 1 98.5 101 PHE A CA 1
ATOM 817 C C . PHE A 1 101 ? 2.4 -14.945 -12.883 1 98.5 101 PHE A C 1
ATOM 819 O O . PHE A 1 101 ? 2.148 -14.047 -13.688 1 98.5 101 PHE A O 1
ATOM 826 N N . ILE A 1 102 ? 1.557 -15.867 -12.562 1 98.12 102 ILE A N 1
ATOM 827 C CA . ILE A 1 102 ? 0.188 -15.844 -13.062 1 98.12 102 ILE A CA 1
ATOM 828 C C . ILE A 1 102 ? -0.495 -14.539 -12.648 1 98.12 102 ILE A C 1
ATOM 830 O O . ILE A 1 102 ? -1.077 -13.844 -13.477 1 98.12 102 ILE A O 1
ATOM 834 N N . MET A 1 103 ? -0.329 -14.211 -11.422 1 98.62 103 MET A N 1
ATOM 835 C CA . MET A 1 103 ? -1.001 -13.023 -10.906 1 98.62 103 MET A CA 1
ATOM 836 C C . MET A 1 103 ? -0.378 -11.75 -11.477 1 98.62 103 MET A C 1
ATOM 838 O O . MET A 1 103 ? -1.077 -10.766 -11.719 1 98.62 103 MET A O 1
ATOM 842 N N . ALA A 1 104 ? 0.897 -11.766 -11.641 1 98.75 104 ALA A N 1
ATOM 843 C CA . ALA A 1 104 ? 1.558 -10.648 -12.305 1 98.75 104 ALA A CA 1
ATOM 844 C C . ALA A 1 104 ? 0.96 -10.398 -13.688 1 98.75 104 ALA A C 1
ATOM 846 O O . ALA A 1 104 ? 0.609 -9.266 -14.023 1 98.75 104 ALA A O 1
ATOM 847 N N . ALA A 1 105 ? 0.833 -11.445 -14.438 1 98.62 105 ALA A N 1
ATOM 848 C CA . ALA A 1 105 ? 0.272 -11.336 -15.781 1 98.62 105 ALA A CA 1
ATOM 849 C C . ALA A 1 105 ? -1.166 -10.836 -15.734 1 98.62 105 ALA A C 1
ATOM 851 O O . ALA A 1 105 ? -1.557 -9.984 -16.547 1 98.62 105 ALA A O 1
ATOM 852 N N . LYS A 1 106 ? -1.928 -11.359 -14.828 1 98.44 106 LYS A N 1
ATOM 853 C CA . LYS A 1 106 ? -3.312 -10.914 -14.688 1 98.44 106 LYS A CA 1
ATOM 854 C C . LYS A 1 106 ? -3.383 -9.445 -14.281 1 98.44 106 LYS A C 1
ATOM 856 O O . LYS A 1 106 ? -4.27 -8.719 -14.727 1 98.44 106 LYS A O 1
ATOM 861 N N . THR A 1 107 ? -2.539 -9.023 -13.422 1 98.69 107 THR A N 1
ATOM 862 C CA . THR A 1 107 ? -2.506 -7.621 -13.016 1 98.69 107 THR A CA 1
ATOM 863 C C . THR A 1 107 ? -2.24 -6.715 -14.211 1 98.69 107 THR A C 1
ATOM 865 O O . THR A 1 107 ? -2.842 -5.648 -14.336 1 98.69 107 THR A O 1
ATOM 868 N N . ASP A 1 108 ? -1.362 -7.156 -15.102 1 98.25 108 ASP A N 1
ATOM 869 C CA . ASP A 1 108 ? -1.062 -6.391 -16.312 1 98.25 108 ASP A CA 1
ATOM 870 C C . ASP A 1 108 ? -2.322 -6.152 -17.141 1 98.25 108 ASP A C 1
ATOM 872 O O . ASP A 1 108 ? -2.461 -5.113 -17.781 1 98.25 108 ASP A O 1
ATOM 876 N N . GLN A 1 109 ? -3.213 -7.055 -17.094 1 97.25 109 GLN A N 1
ATOM 877 C CA . GLN A 1 109 ? -4.418 -6.965 -17.906 1 97.25 109 GLN A CA 1
ATOM 878 C C . GLN A 1 109 ? -5.363 -5.891 -17.375 1 97.25 109 GLN A C 1
ATOM 880 O O . GLN A 1 109 ? -6.262 -5.441 -18.094 1 97.25 109 GLN A O 1
ATOM 885 N N . LEU A 1 110 ? -5.176 -5.562 -16.172 1 97.44 110 LEU A N 1
ATOM 886 C CA . LEU A 1 110 ? -6.039 -4.551 -15.57 1 97.44 110 LEU A CA 1
ATOM 887 C C . LEU A 1 110 ? -5.832 -3.193 -16.234 1 97.44 110 LEU A C 1
ATOM 889 O O . LEU A 1 110 ? -6.68 -2.305 -16.125 1 97.44 110 LEU A O 1
ATOM 893 N N . LEU A 1 111 ? -4.637 -2.881 -16.797 1 93.06 111 LEU A N 1
ATOM 894 C CA . LEU A 1 111 ? -4.352 -1.621 -17.484 1 93.06 111 LEU A CA 1
ATOM 895 C C . LEU A 1 111 ? -5.156 -1.506 -18.766 1 93.06 111 LEU A C 1
ATOM 897 O O . LEU A 1 111 ? -5.363 -0.404 -19.281 1 93.06 111 LEU A O 1
ATOM 901 N N . LYS A 1 112 ? -5.414 -2.672 -19.406 1 84.31 112 LYS A N 1
ATOM 902 C CA . LYS A 1 112 ? -6.094 -2.703 -20.703 1 84.31 112 LYS A CA 1
ATOM 903 C C . LYS A 1 112 ? -7.59 -2.467 -20.547 1 84.31 112 LYS A C 1
ATOM 905 O O . LYS A 1 112 ? -8.289 -2.213 -21.531 1 84.31 112 LYS A O 1
ATOM 910 N N . HIS A 1 113 ? -8.156 -2.402 -19.375 1 70.44 113 HIS A N 1
ATOM 911 C CA . HIS A 1 113 ? -9.594 -2.264 -19.172 1 70.44 113 HIS A CA 1
ATOM 912 C C . HIS A 1 113 ? -9.914 -1.173 -18.156 1 70.44 113 HIS A C 1
ATOM 914 O O . HIS A 1 113 ? -9.117 -0.911 -17.25 1 70.44 113 HIS A O 1
ATOM 920 N N . MET B 1 1 ? -6.422 21.391 24.516 1 68.06 1 MET B N 1
ATOM 921 C CA . MET B 1 1 ? -5.879 21.312 23.172 1 68.06 1 MET B CA 1
ATOM 922 C C . MET B 1 1 ? -6.945 20.844 22.172 1 68.06 1 MET B C 1
ATOM 924 O O . MET B 1 1 ? -7.844 20.094 22.547 1 68.06 1 MET B O 1
ATOM 928 N N . GLU B 1 2 ? -6.977 21.516 21.031 1 81 2 GLU B N 1
ATOM 929 C CA . GLU B 1 2 ? -8 21.156 20.062 1 81 2 GLU B CA 1
ATOM 930 C C . GLU B 1 2 ? -7.805 19.734 19.547 1 81 2 GLU B C 1
ATOM 932 O O . GLU B 1 2 ? -6.672 19.266 19.422 1 81 2 GLU B O 1
ATOM 937 N N . ASP B 1 3 ? -8.898 19.062 19.516 1 92.31 3 ASP B N 1
ATOM 938 C CA . ASP B 1 3 ? -8.891 17.688 19.031 1 92.31 3 ASP B CA 1
ATOM 939 C C . ASP B 1 3 ? -8.492 17.625 17.562 1 92.31 3 ASP B C 1
ATOM 941 O O . ASP B 1 3 ? -9.219 18.109 16.688 1 92.31 3 ASP B O 1
ATOM 945 N N . LEU B 1 4 ? -7.375 17.047 17.266 1 95 4 LEU B N 1
ATOM 946 C CA . LEU B 1 4 ? -6.82 16.984 15.914 1 95 4 LEU B CA 1
ATOM 947 C C . LEU B 1 4 ? -7.828 16.391 14.938 1 95 4 LEU B C 1
ATOM 949 O O . LEU B 1 4 ? -7.898 16.812 13.781 1 95 4 LEU B O 1
ATOM 953 N N . SER B 1 5 ? -8.57 15.445 15.367 1 94.69 5 SER B N 1
ATOM 954 C CA . SER B 1 5 ? -9.461 14.711 14.477 1 94.69 5 SER B CA 1
ATOM 955 C C . SER B 1 5 ? -10.602 15.586 13.984 1 94.69 5 SER B C 1
ATOM 957 O O . SER B 1 5 ? -11.297 15.242 13.023 1 94.69 5 SER B O 1
ATOM 959 N N . THR B 1 6 ? -10.82 16.734 14.523 1 94.81 6 THR B N 1
ATOM 960 C CA . THR B 1 6 ? -11.914 17.609 14.148 1 94.81 6 THR B CA 1
ATOM 961 C C . THR B 1 6 ? -11.398 18.781 13.305 1 94.81 6 THR B C 1
ATOM 963 O O . THR B 1 6 ? -12.188 19.562 12.758 1 94.81 6 THR B O 1
ATOM 966 N N . MET B 1 7 ? -10.125 18.906 13.203 1 94 7 MET B N 1
ATOM 967 C CA . MET B 1 7 ? -9.516 20 12.453 1 94 7 MET B CA 1
ATOM 968 C C . MET B 1 7 ? -9.523 19.703 10.961 1 94 7 MET B C 1
ATOM 970 O O . MET B 1 7 ? -9.781 18.578 10.547 1 94 7 MET B O 1
ATOM 974 N N . GLN B 1 8 ? -9.258 20.75 10.227 1 93.62 8 GLN B N 1
ATOM 975 C CA . GLN B 1 8 ? -9.172 20.609 8.773 1 93.62 8 GLN B CA 1
ATOM 976 C C . GLN B 1 8 ? -7.758 20.906 8.273 1 93.62 8 GLN B C 1
ATOM 978 O O . GLN B 1 8 ? -7.102 21.828 8.766 1 93.62 8 GLN B O 1
ATOM 983 N N . CYS B 1 9 ? -7.457 20.141 7.301 1 93.62 9 CYS B N 1
ATOM 984 C CA . CYS B 1 9 ? -6.168 20.406 6.676 1 93.62 9 CYS B CA 1
ATOM 985 C C . CYS B 1 9 ? -6.164 21.75 5.973 1 93.62 9 CYS B C 1
ATOM 987 O O . CYS B 1 9 ? -7.203 22.203 5.496 1 93.62 9 CYS B O 1
ATOM 989 N N . GLU B 1 10 ? -5.027 22.375 5.957 1 89.5 10 GLU B N 1
ATOM 990 C CA . GLU B 1 10 ? -4.797 23.578 5.145 1 89.5 10 GLU B CA 1
ATOM 991 C C . GLU B 1 10 ? -3.922 23.25 3.934 1 89.5 10 GLU B C 1
ATOM 993 O O . GLU B 1 10 ? -3.152 22.281 3.955 1 89.5 10 GLU B O 1
ATOM 998 N N . ALA B 1 11 ? -4.105 24.125 2.871 1 83.5 11 ALA B N 1
ATOM 999 C CA . ALA B 1 11 ? -3.256 23.938 1.699 1 83.5 11 ALA B CA 1
ATOM 1000 C C . ALA B 1 11 ? -1.779 24.062 2.061 1 83.5 11 ALA B C 1
ATOM 1002 O O . ALA B 1 11 ? -1.371 25.062 2.67 1 83.5 11 ALA B O 1
ATOM 1003 N N . CYS B 1 12 ? -1.146 23.016 1.762 1 80.94 12 CYS B N 1
ATOM 1004 C CA . CYS B 1 12 ? 0.283 23.047 2.045 1 80.94 12 CYS B CA 1
ATOM 1005 C C . CYS B 1 12 ? 1.06 23.609 0.861 1 80.94 12 CYS B C 1
ATOM 1007 O O . CYS B 1 12 ? 0.916 23.141 -0.265 1 80.94 12 CYS B O 1
ATOM 1009 N N . ARG B 1 13 ? 1.763 24.609 1.104 1 86.31 13 ARG B N 1
ATOM 1010 C CA . ARG B 1 13 ? 2.617 25.234 0.098 1 86.31 13 ARG B CA 1
ATOM 1011 C C . ARG B 1 13 ? 4.082 24.859 0.319 1 86.31 13 ARG B C 1
ATOM 1013 O O . ARG B 1 13 ? 4.473 24.5 1.426 1 86.31 13 ARG B O 1
ATOM 1020 N N . PRO B 1 14 ? 4.828 24.891 -0.779 1 86.25 14 PRO B N 1
ATOM 1021 C CA . PRO B 1 14 ? 6.238 24.516 -0.666 1 86.25 14 PRO B CA 1
ATOM 1022 C C . PRO B 1 14 ? 6.977 25.297 0.417 1 86.25 14 PRO B C 1
ATOM 1024 O O . PRO B 1 14 ? 7.9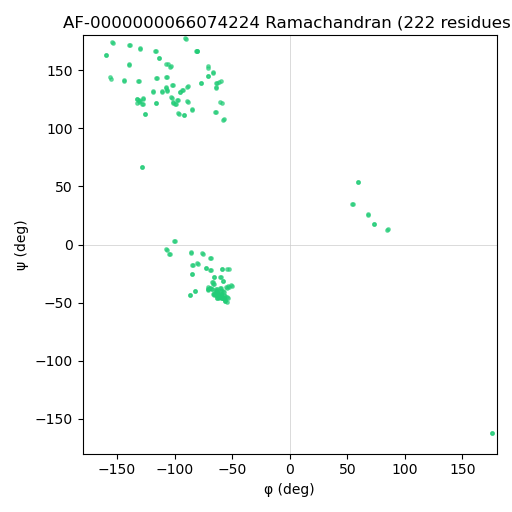65 24.812 0.973 1 86.25 14 PRO B O 1
ATOM 1027 N N . GLU B 1 15 ? 6.465 26.406 0.775 1 85.81 15 GLU B N 1
ATOM 1028 C CA . GLU B 1 15 ? 7.152 27.25 1.755 1 85.81 15 GLU B CA 1
ATOM 1029 C C . GLU B 1 15 ? 6.535 27.094 3.143 1 85.81 15 GLU B C 1
ATOM 1031 O O . GLU B 1 15 ? 6.977 27.734 4.102 1 85.81 15 GLU B O 1
ATOM 1036 N N . ALA B 1 16 ? 5.605 26.25 3.207 1 88.12 16 ALA B N 1
ATOM 1037 C CA . ALA B 1 16 ? 4.984 26.031 4.512 1 88.12 16 ALA B CA 1
ATOM 1038 C C . ALA B 1 16 ? 5.988 25.453 5.508 1 88.12 16 ALA B C 1
ATOM 1040 O O . ALA B 1 16 ? 6.836 24.641 5.148 1 88.12 16 ALA B O 1
ATOM 1041 N N . PRO B 1 17 ? 5.934 25.938 6.691 1 88.5 17 PRO B N 1
ATOM 1042 C CA . PRO B 1 17 ? 6.898 25.453 7.676 1 88.5 17 PRO B CA 1
ATOM 1043 C C . PRO B 1 17 ? 6.613 24.016 8.102 1 88.5 17 PRO B C 1
ATOM 1045 O O . PRO B 1 17 ? 5.449 23.625 8.234 1 88.5 17 PRO B O 1
ATOM 1048 N N . ARG B 1 18 ? 7.734 23.359 8.328 1 94.38 18 ARG B N 1
ATOM 1049 C CA . ARG B 1 18 ? 7.629 22.078 9.016 1 94.38 18 ARG B CA 1
ATOM 1050 C C . ARG B 1 18 ? 7.25 22.281 10.477 1 94.38 18 ARG B C 1
ATOM 1052 O O . ARG B 1 18 ? 7.512 23.328 11.055 1 94.38 18 ARG B O 1
ATOM 1059 N N . VAL B 1 19 ? 6.629 21.266 10.969 1 96 19 VAL B N 1
ATOM 1060 C CA . VAL B 1 19 ? 6.367 21.328 12.406 1 96 19 VAL B CA 1
ATOM 1061 C C . VAL 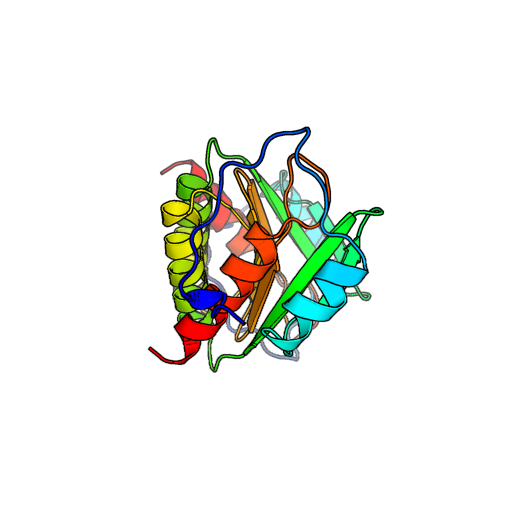B 1 19 ? 7.688 21.406 13.164 1 96 19 VAL B C 1
ATOM 1063 O O . VAL B 1 19 ? 8.672 20.766 12.789 1 96 19 VAL B O 1
ATOM 1066 N N . SER B 1 20 ? 7.719 22.203 14.188 1 96.25 20 SER B N 1
ATOM 1067 C CA . SER B 1 20 ? 8.875 22.297 15.07 1 96.25 20 SER B CA 1
ATOM 1068 C C . SER B 1 20 ? 8.883 21.156 16.078 1 96.25 20 SER B C 1
ATOM 1070 O O . SER B 1 20 ? 7.883 20.453 16.25 1 96.25 20 SER B O 1
ATOM 1072 N N . GLU B 1 21 ? 10.039 21.031 16.719 1 97.19 21 GLU B N 1
ATOM 1073 C CA . GLU B 1 21 ? 10.133 20.016 17.781 1 97.19 21 GLU B CA 1
ATOM 1074 C C . GLU B 1 21 ? 9.125 20.297 18.891 1 97.19 21 GLU B C 1
ATOM 1076 O O . GLU B 1 21 ? 8.562 19.359 19.469 1 97.19 21 GLU B O 1
ATOM 1081 N N . ASP B 1 22 ? 8.906 21.516 19.203 1 97.31 22 ASP B N 1
ATOM 1082 C CA . ASP B 1 22 ? 7.922 21.891 20.219 1 97.31 22 ASP B CA 1
ATOM 1083 C C . ASP B 1 22 ? 6.512 21.5 19.781 1 97.31 22 ASP B C 1
ATOM 1085 O O . ASP B 1 22 ? 5.723 20.984 20.578 1 97.31 22 ASP B O 1
ATOM 1089 N N . GLU B 1 23 ? 6.238 21.766 18.531 1 96.88 23 GLU B N 1
ATOM 1090 C CA . GLU B 1 23 ? 4.93 21.391 18 1 96.88 23 GLU B CA 1
ATOM 1091 C C . GLU B 1 23 ? 4.742 19.875 18.031 1 96.88 23 GLU B C 1
ATOM 1093 O O . GLU B 1 23 ? 3.656 19.375 18.344 1 96.88 23 GLU B O 1
ATOM 1098 N N . ILE B 1 24 ? 5.762 19.172 17.688 1 97.31 24 ILE B N 1
ATOM 1099 C CA . ILE B 1 24 ? 5.699 17.719 17.719 1 97.31 24 ILE B CA 1
ATOM 1100 C C . ILE B 1 24 ? 5.387 17.234 19.125 1 97.31 24 ILE B C 1
ATOM 1102 O O . ILE B 1 24 ? 4.562 16.344 19.312 1 97.31 24 ILE B O 1
ATOM 1106 N N . ARG B 1 25 ? 6.039 17.812 20.078 1 96.75 25 ARG B N 1
ATOM 1107 C CA . ARG B 1 25 ? 5.836 17.438 21.469 1 96.75 25 ARG B CA 1
ATOM 1108 C C . ARG B 1 25 ? 4.387 17.656 21.891 1 96.75 25 ARG B C 1
ATOM 1110 O O . ARG B 1 25 ? 3.871 16.938 22.766 1 96.75 25 ARG B O 1
ATOM 1117 N N . GLU B 1 26 ? 3.773 18.562 21.281 1 96.69 26 GLU B N 1
ATOM 1118 C CA . GLU B 1 26 ? 2.381 18.875 21.594 1 96.69 26 GLU B CA 1
ATOM 1119 C C . GLU B 1 26 ? 1.426 17.984 20.797 1 96.69 26 GLU B C 1
ATOM 1121 O O . GLU B 1 26 ? 0.423 17.5 21.344 1 96.69 26 GLU B O 1
ATOM 1126 N N . LEU B 1 27 ? 1.67 17.781 19.547 1 97.69 27 LEU B N 1
ATOM 1127 C CA . LEU B 1 27 ? 0.752 17.125 18.625 1 97.69 27 LEU B CA 1
ATOM 1128 C C . LEU B 1 27 ? 0.864 15.602 18.75 1 97.69 27 LEU B C 1
ATOM 1130 O O . LEU B 1 27 ? -0.147 14.898 18.719 1 97.69 27 LEU B O 1
ATOM 1134 N N . HIS B 1 28 ? 2.014 15.047 18.906 1 98.25 28 HIS B N 1
ATOM 1135 C CA . HIS B 1 28 ? 2.275 13.617 18.797 1 98.25 28 HIS B CA 1
ATOM 1136 C C . HIS B 1 28 ? 1.531 12.836 19.875 1 98.25 28 HIS B C 1
ATOM 1138 O O . HIS B 1 28 ? 0.978 11.773 19.609 1 98.25 28 HIS B O 1
ATOM 1144 N N . PRO B 1 29 ? 1.486 13.375 21.109 1 97.88 29 PRO B N 1
ATOM 1145 C CA . PRO B 1 29 ? 0.758 12.648 22.156 1 97.88 29 PRO B CA 1
ATOM 1146 C C . PRO B 1 29 ? -0.71 12.422 21.812 1 97.88 29 PRO B C 1
ATOM 1148 O O . PRO B 1 29 ? -1.359 11.547 22.391 1 97.88 29 PRO B O 1
ATOM 1151 N N . GLN B 1 30 ? -1.265 13.203 20.906 1 97.5 30 GLN B N 1
ATOM 1152 C CA . GLN B 1 30 ? -2.664 13.07 20.516 1 97.5 30 GLN B CA 1
ATOM 1153 C C . GLN B 1 30 ? -2.852 11.922 19.531 1 97.5 30 GLN B C 1
ATOM 1155 O O . GLN B 1 30 ? -3.979 11.508 19.266 1 97.5 30 GLN B O 1
ATOM 1160 N N . VAL B 1 31 ? -1.814 11.484 18.953 1 98.38 31 VAL B N 1
ATOM 1161 C CA . VAL B 1 31 ? -1.814 10.32 18.078 1 98.38 31 VAL B CA 1
ATOM 1162 C C . VAL B 1 31 ? -0.729 9.344 18.516 1 98.38 31 VAL B C 1
ATOM 1164 O O . VAL B 1 31 ? 0.168 9.008 17.734 1 98.38 31 VAL B O 1
ATOM 1167 N N . PRO B 1 32 ? -0.874 8.781 19.641 1 98.12 32 PRO B N 1
ATOM 1168 C CA . PRO B 1 32 ? 0.207 8.055 20.312 1 98.12 32 PRO B CA 1
ATOM 1169 C C . PRO B 1 32 ? 0.588 6.762 19.594 1 98.12 32 PRO B C 1
ATOM 1171 O O . PRO B 1 32 ? 1.695 6.254 19.781 1 98.12 32 PRO B O 1
ATOM 1174 N N . ASP B 1 33 ? -0.258 6.207 18.812 1 98.44 33 ASP B N 1
ATOM 1175 C CA . ASP B 1 33 ? 0.029 4.938 18.156 1 98.44 33 ASP B CA 1
ATOM 1176 C C . ASP B 1 33 ? 0.792 5.152 16.844 1 98.44 33 ASP B C 1
ATOM 1178 O O . ASP B 1 33 ? 1.179 4.191 16.172 1 98.44 33 ASP B O 1
ATOM 1182 N N . TRP B 1 34 ? 0.929 6.363 16.484 1 98.88 34 TRP B N 1
ATOM 1183 C CA . TRP B 1 34 ? 1.693 6.711 15.297 1 98.88 34 TRP B CA 1
ATOM 1184 C C . TRP B 1 34 ? 3.166 6.918 15.633 1 98.88 34 TRP B C 1
ATOM 1186 O O . TRP B 1 34 ? 3.496 7.57 16.625 1 98.88 34 TRP B O 1
ATOM 1196 N N . GLU B 1 35 ? 4.023 6.398 14.867 1 98.81 35 GLU B N 1
ATOM 1197 C CA . GLU B 1 35 ? 5.469 6.555 15.023 1 98.81 35 GLU B CA 1
ATOM 1198 C C . GLU B 1 35 ? 6.02 7.594 14.047 1 98.81 35 GLU B C 1
ATOM 1200 O O . GLU B 1 35 ? 5.625 7.629 12.883 1 98.81 35 GLU B O 1
ATOM 1205 N N . ILE B 1 36 ? 6.883 8.414 14.547 1 98.62 36 ILE B N 1
ATOM 1206 C CA . ILE B 1 36 ? 7.641 9.281 13.648 1 98.62 36 ILE B CA 1
ATOM 1207 C C . ILE B 1 36 ? 8.859 8.531 13.117 1 98.62 36 ILE B C 1
ATOM 1209 O O . ILE B 1 36 ? 9.75 8.156 13.883 1 98.62 36 ILE B O 1
ATOM 1213 N N . ILE B 1 37 ? 8.898 8.32 11.852 1 98.69 37 ILE B N 1
ATOM 1214 C CA . ILE B 1 37 ? 10 7.609 11.211 1 98.69 37 ILE B CA 1
ATOM 1215 C C . ILE B 1 37 ? 10.727 8.539 10.242 1 98.69 37 ILE B C 1
ATOM 1217 O O . ILE B 1 37 ? 10.258 9.648 9.977 1 98.69 37 ILE B O 1
ATOM 1221 N N . GLU B 1 38 ? 11.859 8.102 9.836 1 97.94 38 GLU B N 1
ATOM 1222 C CA . GLU B 1 38 ? 12.625 8.844 8.844 1 97.94 38 GLU B CA 1
ATOM 1223 C C . GLU B 1 38 ? 13.023 7.949 7.676 1 97.94 38 GLU B C 1
ATOM 1225 O O . GLU B 1 38 ? 13.586 6.871 7.879 1 97.94 38 GLU B O 1
ATOM 1230 N N . GLU B 1 39 ? 12.695 8.367 6.559 1 96.38 39 GLU B N 1
ATOM 1231 C CA . GLU B 1 39 ? 13.086 7.715 5.312 1 96.38 39 GLU B CA 1
ATOM 1232 C C . GLU B 1 39 ? 13.617 8.734 4.305 1 96.38 39 GLU B C 1
ATOM 1234 O O . GLU B 1 39 ? 12.938 9.711 3.994 1 96.38 39 GLU B O 1
ATOM 1239 N N . ASP B 1 40 ? 14.836 8.508 3.805 1 95.5 40 ASP B N 1
ATOM 1240 C CA . ASP B 1 40 ? 15.484 9.414 2.863 1 95.5 40 ASP B CA 1
ATOM 1241 C C . ASP B 1 40 ? 15.539 10.836 3.422 1 95.5 40 ASP B C 1
ATOM 1243 O O . ASP B 1 40 ? 15.203 11.797 2.725 1 95.5 40 ASP B O 1
ATOM 1247 N N . GLU B 1 41 ? 15.711 10.922 4.66 1 95.44 41 GLU B N 1
ATOM 1248 C CA . GLU B 1 41 ? 15.898 12.188 5.367 1 95.44 41 GLU B CA 1
ATOM 1249 C C . GLU B 1 41 ? 14.594 12.977 5.461 1 95.44 41 GLU B C 1
ATOM 1251 O O . GLU B 1 41 ? 14.617 14.195 5.633 1 95.44 41 GLU B O 1
ATOM 1256 N N . VAL B 1 42 ? 13.555 12.266 5.254 1 97.56 42 VAL B N 1
ATOM 1257 C CA . VAL B 1 42 ? 12.234 12.875 5.352 1 97.56 42 VAL B CA 1
ATOM 1258 C C . VAL B 1 42 ? 11.453 12.234 6.5 1 97.56 42 VAL B C 1
ATOM 1260 O O . VAL B 1 42 ? 11.242 11.023 6.516 1 97.56 42 VAL B O 1
ATOM 1263 N N . ARG B 1 43 ? 11.047 13.102 7.445 1 98 43 ARG B N 1
ATOM 1264 C CA . ARG B 1 43 ? 10.258 12.602 8.562 1 98 43 ARG B CA 1
ATOM 1265 C C . ARG B 1 43 ? 8.812 12.352 8.148 1 98 43 ARG B C 1
ATOM 1267 O O . ARG B 1 43 ? 8.234 13.141 7.395 1 98 43 ARG B O 1
ATOM 1274 N N . ARG B 1 44 ? 8.234 11.234 8.633 1 98.69 44 ARG B N 1
ATOM 1275 C CA . ARG B 1 44 ? 6.879 10.789 8.312 1 98.69 44 ARG B CA 1
ATOM 1276 C C . ARG B 1 44 ? 6.18 10.242 9.555 1 98.69 44 ARG B C 1
ATOM 1278 O O . ARG B 1 44 ? 6.836 9.852 10.523 1 98.69 44 ARG B O 1
ATOM 1285 N N . LEU B 1 45 ? 4.891 10.273 9.586 1 98.81 45 LEU B N 1
ATOM 1286 C CA . LEU B 1 45 ? 4.062 9.594 10.57 1 98.81 45 LEU B CA 1
ATOM 1287 C C . LEU B 1 45 ? 3.553 8.266 10.031 1 98.81 45 LEU B C 1
ATOM 1289 O O . LEU B 1 45 ? 2.902 8.227 8.984 1 98.81 45 LEU B O 1
ATOM 1293 N N . GLN B 1 46 ? 3.836 7.215 10.75 1 98.94 46 GLN B N 1
ATOM 1294 C CA . GLN B 1 46 ? 3.463 5.898 10.25 1 98.94 46 GLN B CA 1
ATOM 1295 C C . GLN B 1 46 ? 2.74 5.086 11.312 1 98.94 46 GLN B C 1
ATOM 1297 O O . GLN B 1 46 ? 3.119 5.113 12.492 1 98.94 46 GLN B O 1
ATOM 1302 N N . ARG B 1 47 ? 1.749 4.359 10.953 1 98.94 47 ARG B N 1
ATOM 1303 C CA . ARG B 1 47 ? 1.037 3.426 11.82 1 98.94 47 ARG B CA 1
ATOM 1304 C C . ARG B 1 47 ? 0.608 2.182 11.055 1 98.94 47 ARG B C 1
ATOM 1306 O O . ARG B 1 47 ? 0.207 2.27 9.891 1 98.94 47 ARG B O 1
ATOM 1313 N N . VAL B 1 48 ? 0.729 1.055 11.727 1 98.88 48 VAL B N 1
ATOM 1314 C CA . VAL B 1 48 ? 0.285 -0.227 11.188 1 98.88 48 VAL B CA 1
ATOM 1315 C C . VAL B 1 48 ? -1.048 -0.62 11.82 1 98.88 48 VAL B C 1
ATOM 1317 O O . VAL B 1 48 ? -1.187 -0.614 13.047 1 98.88 48 VAL B O 1
ATOM 1320 N N . PHE B 1 49 ? -2.031 -0.907 10.984 1 98.81 49 PHE B N 1
ATOM 1321 C CA . PHE B 1 49 ? -3.346 -1.385 11.391 1 98.81 49 PHE B CA 1
ATOM 1322 C C . PHE B 1 49 ? -3.514 -2.863 11.062 1 98.81 49 PHE B C 1
ATOM 1324 O O . PHE B 1 49 ? -3.201 -3.297 9.953 1 98.81 49 PHE B O 1
ATOM 1331 N N . LYS B 1 50 ? -4.035 -3.619 11.992 1 98.56 50 LYS B N 1
ATOM 1332 C CA . LYS B 1 50 ? -4.18 -5.062 11.82 1 98.56 50 LYS B CA 1
ATOM 1333 C C . LYS B 1 50 ? -5.637 -5.445 11.586 1 98.56 50 LYS B C 1
ATOM 1335 O O . LYS B 1 50 ? -6.539 -4.883 12.211 1 98.56 50 LYS B O 1
ATOM 1340 N N . PHE B 1 51 ? -5.809 -6.449 10.734 1 98.38 51 PHE B N 1
ATOM 1341 C CA . PHE B 1 51 ? -7.129 -6.969 10.391 1 98.38 51 PHE B CA 1
ATOM 1342 C C . PHE B 1 51 ? -7.105 -8.492 10.312 1 98.38 51 PHE B C 1
ATOM 1344 O O . PHE B 1 51 ? -6.039 -9.109 10.359 1 98.38 51 PHE B O 1
ATOM 1351 N N . GLY B 1 52 ? -8.281 -9.086 10.18 1 97.25 52 GLY B N 1
ATOM 1352 C CA . GLY B 1 52 ? -8.383 -10.539 10.164 1 97.25 52 GLY B CA 1
ATOM 1353 C C . GLY B 1 52 ? -8.141 -11.133 8.789 1 97.25 52 GLY B C 1
ATOM 1354 O O . GLY B 1 52 ? -7.816 -12.312 8.672 1 97.25 52 GLY B O 1
ATOM 1355 N N . ASN B 1 53 ? -8.391 -10.344 7.754 1 97.56 53 ASN B N 1
ATOM 1356 C CA . ASN B 1 53 ? -8.25 -10.828 6.383 1 97.56 53 ASN B CA 1
ATOM 1357 C C . ASN B 1 53 ? -7.953 -9.68 5.418 1 97.56 53 ASN B C 1
ATOM 1359 O O . ASN B 1 53 ? -7.902 -8.516 5.824 1 97.56 53 ASN B O 1
ATOM 1363 N N . PHE B 1 54 ? -7.688 -10.102 4.219 1 98.19 54 PHE B N 1
ATOM 1364 C CA . PHE B 1 54 ? -7.305 -9.133 3.195 1 98.19 54 PHE B CA 1
ATOM 1365 C C . PHE B 1 54 ? -8.477 -8.219 2.852 1 98.19 54 PHE B C 1
ATOM 1367 O O . PHE B 1 54 ? -8.289 -7.02 2.633 1 98.19 54 PHE B O 1
ATOM 1374 N N . ALA B 1 55 ? -9.664 -8.695 2.789 1 98.06 55 ALA B N 1
ATOM 1375 C CA . ALA B 1 55 ? -10.844 -7.91 2.438 1 98.06 55 ALA B CA 1
ATOM 1376 C C . ALA B 1 55 ? -11.047 -6.758 3.418 1 98.06 55 ALA B C 1
ATOM 1378 O O . ALA B 1 55 ? -11.344 -5.637 3.012 1 98.06 55 ALA B O 1
ATOM 1379 N N . GLU B 1 56 ? -10.883 -7.016 4.648 1 98.25 56 GLU B N 1
ATOM 1380 C CA . GLU B 1 56 ? -10.992 -5.973 5.664 1 98.25 56 GLU B CA 1
ATOM 1381 C C . GLU B 1 56 ? -9.875 -4.941 5.516 1 98.25 56 GLU B C 1
ATOM 1383 O O . GLU B 1 56 ? -10.102 -3.744 5.699 1 98.25 56 GLU B O 1
ATOM 1388 N N . ALA B 1 57 ? -8.688 -5.422 5.27 1 98.69 57 ALA B N 1
ATOM 1389 C CA . ALA B 1 57 ? -7.562 -4.52 5.035 1 98.69 57 ALA B CA 1
ATOM 1390 C C . ALA B 1 57 ? -7.836 -3.6 3.85 1 98.69 57 ALA B C 1
ATOM 1392 O O . ALA B 1 57 ? -7.613 -2.389 3.932 1 98.69 57 ALA B O 1
ATOM 1393 N N . LEU B 1 58 ? -8.336 -4.18 2.785 1 98.69 58 LEU B N 1
ATOM 1394 C CA . LEU B 1 58 ? -8.656 -3.396 1.596 1 98.69 58 LEU B CA 1
ATOM 1395 C C . LEU B 1 58 ? -9.75 -2.371 1.894 1 98.69 58 LEU B C 1
ATOM 1397 O O . LEU B 1 58 ? -9.688 -1.238 1.413 1 98.69 58 LEU B O 1
ATOM 1401 N N . ASP B 1 59 ? -10.734 -2.773 2.639 1 98.5 59 ASP B N 1
ATOM 1402 C CA . ASP B 1 59 ? -11.789 -1.85 3.041 1 98.5 59 ASP B CA 1
ATOM 1403 C C . ASP B 1 59 ? -11.211 -0.651 3.791 1 98.5 59 ASP B C 1
ATOM 1405 O O . ASP B 1 59 ? -11.602 0.492 3.537 1 98.5 59 ASP B O 1
ATOM 1409 N N . PHE B 1 60 ? -10.32 -0.917 4.719 1 98.81 60 PHE B N 1
ATOM 1410 C CA . PHE B 1 60 ? -9.688 0.154 5.477 1 98.81 60 PHE B CA 1
ATOM 1411 C C . PHE B 1 60 ? -8.875 1.059 4.555 1 98.81 60 PHE B C 1
ATOM 1413 O O . PHE B 1 60 ? -8.875 2.281 4.719 1 98.81 60 PHE B O 1
ATOM 1420 N N . THR B 1 61 ? -8.148 0.455 3.625 1 98.88 61 THR B N 1
ATOM 1421 C CA . THR B 1 61 ? -7.414 1.213 2.615 1 98.88 61 THR B CA 1
ATOM 1422 C C . THR B 1 61 ? -8.344 2.17 1.878 1 98.88 61 THR B C 1
ATOM 1424 O O . THR B 1 61 ? -8.023 3.348 1.706 1 98.88 61 THR B O 1
ATOM 1427 N N . ASN B 1 62 ? -9.484 1.703 1.493 1 98.81 62 ASN B N 1
ATOM 1428 C CA . ASN B 1 62 ? -10.445 2.521 0.764 1 98.81 62 ASN B CA 1
ATOM 1429 C C . ASN B 1 62 ? -11 3.645 1.636 1 98.81 62 ASN B C 1
ATOM 1431 O O . ASN B 1 62 ? -11.164 4.773 1.17 1 98.81 62 ASN B O 1
ATOM 1435 N N . LYS B 1 63 ? -11.305 3.34 2.836 1 98.75 63 LYS B N 1
ATOM 1436 C CA . LYS B 1 63 ? -11.789 4.363 3.758 1 98.75 63 LYS B CA 1
ATOM 1437 C C . LYS B 1 63 ? -10.727 5.438 3.988 1 98.75 63 LYS B C 1
ATOM 1439 O O . LYS B 1 63 ? -11.039 6.633 4 1 98.75 63 LYS B O 1
ATOM 1444 N N . THR B 1 64 ? -9.523 5.008 4.203 1 98.81 64 THR B N 1
ATOM 1445 C CA . THR B 1 64 ? -8.422 5.953 4.352 1 98.81 64 THR B CA 1
ATOM 1446 C C . THR B 1 64 ? -8.25 6.789 3.088 1 98.81 64 THR B C 1
ATOM 1448 O O . THR B 1 64 ? -8.047 8 3.166 1 98.81 64 THR B O 1
ATOM 1451 N N . GLY B 1 65 ? -8.305 6.117 1.929 1 98.75 65 GLY B N 1
ATOM 1452 C CA . GLY B 1 65 ? -8.219 6.828 0.66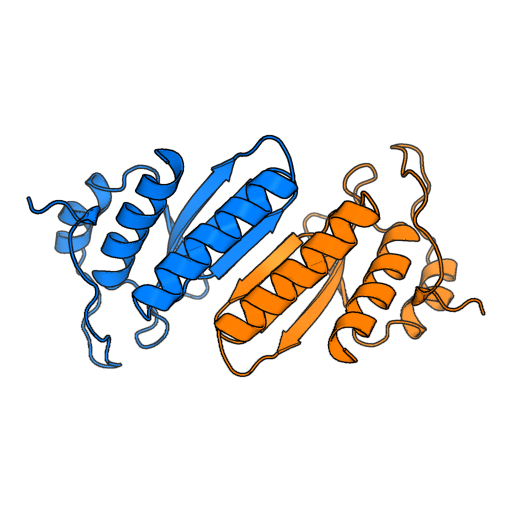4 1 98.75 65 GLY B CA 1
ATOM 1453 C C . GLY B 1 65 ? -9.297 7.891 0.508 1 98.75 65 GLY B C 1
ATOM 1454 O O . GLY B 1 65 ? -9.023 8.984 0.005 1 98.75 65 GLY B O 1
ATOM 1455 N N . ALA B 1 66 ? -10.523 7.551 0.883 1 98.31 66 ALA B N 1
ATOM 1456 C CA . ALA B 1 66 ? -11.625 8.508 0.812 1 98.31 66 ALA B CA 1
ATOM 1457 C C . ALA B 1 66 ? -11.344 9.727 1.687 1 98.31 66 ALA B C 1
ATOM 1459 O O . ALA B 1 66 ? -11.586 10.867 1.274 1 98.31 66 ALA B O 1
ATOM 1460 N N . LEU B 1 67 ? -10.875 9.492 2.879 1 97.56 67 LEU B N 1
ATOM 1461 C CA . LEU B 1 67 ? -10.461 10.57 3.773 1 97.56 67 LEU B CA 1
ATOM 1462 C C . LEU B 1 67 ? -9.406 11.453 3.115 1 97.56 67 LEU B C 1
ATOM 1464 O O . LEU B 1 67 ? -9.484 12.68 3.197 1 97.56 67 LEU B O 1
ATOM 1468 N N . ALA B 1 68 ? -8.414 10.859 2.545 1 98.25 68 ALA B N 1
ATOM 1469 C CA . ALA B 1 68 ? -7.312 11.555 1.88 1 98.25 68 ALA B CA 1
ATOM 1470 C C . ALA B 1 68 ? -7.824 12.445 0.753 1 98.25 68 ALA B C 1
ATOM 1472 O O . ALA B 1 68 ? -7.414 13.602 0.631 1 98.25 68 ALA B O 1
ATOM 1473 N N . GLU B 1 69 ? -8.719 11.891 -0.055 1 97.88 69 GLU B N 1
ATOM 1474 C CA . GLU B 1 69 ? -9.305 12.641 -1.167 1 97.88 69 GLU B CA 1
ATOM 1475 C C . GLU B 1 69 ? -10.109 13.836 -0.668 1 97.88 69 GLU B C 1
ATOM 1477 O O . GLU B 1 69 ? -9.992 14.938 -1.211 1 97.88 69 GLU B O 1
ATOM 1482 N N . GLU B 1 70 ? -10.898 13.586 0.299 1 96.94 70 GLU B N 1
ATOM 1483 C CA . GLU B 1 70 ? -11.711 14.656 0.87 1 96.94 70 GLU B CA 1
ATOM 1484 C C . GLU B 1 70 ? -10.836 15.805 1.366 1 96.94 70 GLU B C 1
ATOM 1486 O O . GLU B 1 70 ? -11.18 16.984 1.189 1 96.94 70 GLU B O 1
ATOM 1491 N N . ALA B 1 71 ? -9.734 15.492 1.977 1 96.75 71 ALA B N 1
ATOM 1492 C CA . ALA B 1 71 ? -8.859 16.484 2.58 1 96.75 71 ALA B CA 1
ATOM 1493 C C . ALA B 1 71 ? -7.906 17.078 1.543 1 96.75 71 ALA B C 1
ATOM 1495 O O . ALA B 1 71 ? -7.285 18.125 1.786 1 96.75 71 ALA B O 1
ATOM 1496 N N . GLY B 1 72 ? -7.773 16.375 0.406 1 96.38 72 GLY B N 1
ATOM 1497 C CA . GLY B 1 72 ? -6.785 16.797 -0.569 1 96.38 72 GLY B CA 1
ATOM 1498 C C . GLY B 1 72 ? -5.355 16.609 -0.089 1 96.38 72 GLY B C 1
ATOM 1499 O O . GLY B 1 72 ? -4.477 17.406 -0.413 1 96.38 72 GLY B O 1
ATOM 1500 N N . HIS B 1 73 ? -5.082 15.734 0.787 1 97.44 73 HIS B N 1
ATOM 1501 C CA . HIS B 1 73 ? -3.801 15.328 1.357 1 97.44 73 HIS B CA 1
ATOM 1502 C C . HIS B 1 73 ? -3.645 13.812 1.346 1 97.44 73 HIS B C 1
ATOM 1504 O O . HIS B 1 73 ? -4.492 13.094 1.876 1 97.44 73 HIS B O 1
ATOM 1510 N N . HIS B 1 74 ? -2.545 13.359 0.672 1 98.38 74 HIS B N 1
ATOM 1511 C CA . HIS B 1 74 ? -2.525 11.945 0.332 1 98.38 74 HIS B CA 1
ATOM 1512 C C . HIS B 1 74 ? -1.346 11.234 0.991 1 98.38 74 HIS B C 1
ATOM 1514 O O . HIS B 1 74 ? -0.209 11.703 0.911 1 98.38 74 HIS B O 1
ATOM 1520 N N . PRO B 1 75 ? -1.607 10.109 1.63 1 98.69 75 PRO B N 1
ATOM 1521 C CA . PRO B 1 75 ? -0.576 9.273 2.25 1 98.69 75 PRO B CA 1
ATOM 1522 C C . PRO B 1 75 ? -0.023 8.219 1.3 1 98.69 75 PRO B C 1
ATOM 1524 O O . PRO B 1 75 ? -0.431 8.148 0.137 1 98.69 75 PRO B O 1
ATOM 1527 N N . ALA B 1 76 ? 0.919 7.5 1.775 1 98.81 76 ALA B N 1
ATOM 1528 C CA . ALA B 1 76 ? 1.222 6.172 1.257 1 98.81 76 ALA B CA 1
ATOM 1529 C C . ALA B 1 76 ? 0.477 5.094 2.041 1 98.81 76 ALA B C 1
ATOM 1531 O O . ALA B 1 76 ? 0.453 5.121 3.273 1 98.81 76 ALA B O 1
ATOM 1532 N N . ILE B 1 77 ? -0.173 4.121 1.381 1 98.94 77 ILE B N 1
ATOM 1533 C CA . ILE B 1 77 ? -0.931 3.053 2.018 1 98.94 77 ILE B CA 1
ATOM 1534 C C . ILE B 1 77 ? -0.429 1.698 1.521 1 98.94 77 ILE B C 1
ATOM 1536 O O . ILE B 1 77 ? -0.576 1.369 0.342 1 98.94 77 ILE B O 1
ATOM 1540 N N . LEU B 1 78 ? 0.169 0.973 2.359 1 98.94 78 LEU B N 1
ATOM 1541 C CA . LEU B 1 78 ? 0.574 -0.392 2.043 1 98.94 78 LEU B CA 1
ATOM 1542 C C . LEU B 1 78 ? -0.456 -1.396 2.549 1 98.94 78 LEU B C 1
ATOM 1544 O O . LEU B 1 78 ? -0.651 -1.535 3.758 1 98.94 78 LEU B O 1
ATOM 1548 N N . THR B 1 79 ? -1.116 -2.047 1.635 1 98.94 79 THR B N 1
ATOM 1549 C CA . THR B 1 79 ? -2.125 -3.053 1.945 1 98.94 79 THR B CA 1
ATOM 1550 C C . THR B 1 79 ? -1.555 -4.461 1.779 1 98.94 79 THR B C 1
ATOM 1552 O O . THR B 1 79 ? -1.054 -4.809 0.708 1 98.94 79 THR B O 1
ATOM 1555 N N . GLU B 1 80 ? -1.583 -5.227 2.77 1 98.5 80 GLU B N 1
ATOM 1556 C CA . GLU B 1 80 ? -1.155 -6.625 2.812 1 98.5 80 GLU B CA 1
ATOM 1557 C C . GLU B 1 80 ? -2.227 -7.512 3.438 1 98.5 80 GLU B C 1
ATOM 1559 O O . GLU B 1 80 ? -3.256 -7.016 3.904 1 98.5 80 GLU B O 1
ATOM 1564 N N . TYR B 1 81 ? -1.995 -8.82 3.305 1 96.75 81 TYR B N 1
ATOM 1565 C CA . TYR B 1 81 ? -2.941 -9.703 3.977 1 96.75 81 TYR B CA 1
ATOM 1566 C C . TYR B 1 81 ? -2.99 -9.414 5.473 1 96.75 81 TYR B C 1
ATOM 1568 O O . TYR B 1 81 ? -2.016 -9.656 6.188 1 96.75 81 TYR B O 1
ATOM 1576 N N . GLY B 1 82 ? -4.039 -8.812 5.922 1 96.81 82 GLY B N 1
ATOM 1577 C CA . GLY B 1 82 ? -4.32 -8.641 7.336 1 96.81 82 GLY B CA 1
ATOM 1578 C C . GLY B 1 82 ? -3.654 -7.418 7.938 1 96.81 82 GLY B C 1
ATOM 1579 O O . GLY B 1 82 ? -3.516 -7.316 9.156 1 96.81 82 GLY B O 1
ATOM 1580 N N . GLN B 1 83 ? -3.189 -6.613 7.055 1 98.31 83 GLN B N 1
ATOM 1581 C CA . GLN B 1 83 ? -2.494 -5.453 7.602 1 98.31 83 GLN B CA 1
ATOM 1582 C C . GLN B 1 83 ? -2.494 -4.293 6.613 1 98.31 83 GLN B C 1
ATOM 1584 O O . GLN B 1 83 ? -2.387 -4.5 5.402 1 98.31 83 GLN B O 1
ATOM 1589 N N . VAL B 1 84 ? -2.602 -3.084 7.188 1 98.94 84 VAL B N 1
ATOM 1590 C CA . VAL B 1 84 ? -2.436 -1.864 6.402 1 98.94 84 VAL B CA 1
ATOM 1591 C C . VAL B 1 84 ? -1.457 -0.925 7.105 1 98.94 84 VAL B C 1
ATOM 1593 O O . VAL B 1 84 ? -1.616 -0.625 8.289 1 98.94 84 VAL B O 1
ATOM 1596 N N . THR B 1 85 ? -0.418 -0.524 6.449 1 98.94 85 THR B N 1
ATOM 1597 C CA . THR B 1 85 ? 0.49 0.518 6.918 1 98.94 85 THR B CA 1
ATOM 1598 C C . THR B 1 85 ? 0.17 1.853 6.25 1 98.94 85 THR B C 1
ATOM 1600 O O . THR B 1 85 ? 0.172 1.955 5.023 1 98.94 85 THR B O 1
ATOM 1603 N N . VAL B 1 86 ? -0.122 2.799 7.066 1 98.94 86 VAL B N 1
ATOM 1604 C CA . VAL B 1 86 ? -0.425 4.133 6.562 1 98.94 86 VAL B CA 1
ATOM 1605 C C . VAL B 1 86 ? 0.695 5.098 6.949 1 98.94 86 VAL B C 1
ATOM 1607 O O . VAL B 1 86 ? 1.131 5.121 8.102 1 98.94 86 VAL B O 1
ATOM 1610 N N . THR B 1 87 ? 1.184 5.871 6.023 1 98.94 87 THR B N 1
ATOM 1611 C CA . THR B 1 87 ? 2.246 6.844 6.25 1 98.94 87 THR B CA 1
ATOM 1612 C C . THR B 1 87 ? 1.842 8.219 5.734 1 98.94 87 THR B C 1
ATOM 1614 O O . THR B 1 87 ? 1.557 8.383 4.547 1 98.94 87 THR B O 1
ATOM 1617 N N . TRP B 1 88 ? 1.826 9.141 6.605 1 98.69 88 TRP B N 1
ATOM 1618 C CA . TRP B 1 88 ? 1.499 10.523 6.266 1 98.69 88 TRP B CA 1
ATOM 1619 C C . TRP B 1 88 ? 2.748 11.398 6.281 1 98.69 88 TRP B C 1
ATOM 1621 O O . TRP B 1 88 ? 3.557 11.32 7.207 1 98.69 88 TRP B O 1
ATOM 1631 N N . TRP B 1 89 ? 2.961 12.188 5.293 1 97.94 89 TRP B N 1
ATOM 1632 C CA . TRP B 1 89 ? 3.889 13.312 5.262 1 97.94 89 TRP B CA 1
ATOM 1633 C C . TRP B 1 89 ? 3.52 14.289 4.152 1 97.94 89 TRP B C 1
ATOM 1635 O O . TRP B 1 89 ? 2.705 13.977 3.281 1 97.94 89 TRP B O 1
ATOM 1645 N N . SER B 1 90 ? 4.039 15.43 4.254 1 96.88 90 SER B N 1
ATOM 1646 C CA . SER B 1 90 ? 3.797 16.438 3.219 1 96.88 90 SER B CA 1
ATOM 1647 C C . SER B 1 90 ? 4.879 16.391 2.146 1 96.88 90 SER B C 1
ATOM 1649 O O . SER B 1 90 ? 6.027 16.766 2.4 1 96.88 90 SER B O 1
ATOM 1651 N N . HIS B 1 91 ? 4.48 15.969 0.982 1 93.56 91 HIS B N 1
ATOM 1652 C CA . HIS B 1 91 ? 5.398 15.758 -0.131 1 93.56 91 HIS B CA 1
ATOM 1653 C C . HIS B 1 91 ? 6.051 17.062 -0.562 1 93.56 91 HIS B C 1
ATOM 1655 O O . HIS B 1 91 ? 7.242 17.094 -0.89 1 93.56 91 HIS B O 1
ATOM 1661 N N . LYS B 1 92 ? 5.305 18.125 -0.539 1 92.38 92 LYS B N 1
ATOM 1662 C CA . LYS B 1 92 ? 5.773 19.406 -1.06 1 92.38 92 LYS B CA 1
ATOM 1663 C C . LYS B 1 92 ? 6.914 19.969 -0.209 1 92.38 92 LYS B C 1
ATOM 1665 O O . LYS B 1 92 ? 7.816 20.625 -0.727 1 92.38 92 LYS B O 1
ATOM 1670 N N . ILE B 1 93 ? 6.887 19.734 1.038 1 92.94 93 ILE B N 1
ATOM 1671 C CA . ILE B 1 93 ? 7.898 20.312 1.909 1 92.94 93 ILE B CA 1
ATOM 1672 C C . ILE B 1 93 ? 8.875 19.234 2.361 1 92.94 93 ILE B C 1
ATOM 1674 O O . ILE B 1 93 ? 9.789 19.5 3.152 1 92.94 93 ILE B O 1
ATOM 1678 N N . LYS B 1 94 ? 8.648 18 2.012 1 93.69 94 LYS B N 1
ATOM 1679 C CA . LYS B 1 94 ? 9.5 16.859 2.32 1 93.69 94 LYS B CA 1
ATOM 1680 C C . LYS B 1 94 ? 9.672 16.688 3.828 1 93.69 94 LYS B C 1
ATOM 1682 O O . LYS B 1 94 ? 10.797 16.594 4.324 1 93.69 94 LYS B O 1
ATOM 1687 N N . GLY B 1 95 ? 8.562 16.625 4.492 1 96.88 95 GLY B N 1
ATOM 1688 C CA . GLY B 1 95 ? 8.562 16.5 5.941 1 96.88 95 GLY B CA 1
ATOM 1689 C C . GLY B 1 95 ? 7.168 16.547 6.539 1 96.88 95 GLY B C 1
ATOM 1690 O O . GLY B 1 95 ? 6.18 16.312 5.84 1 96.88 95 GLY B O 1
ATOM 1691 N N . LEU B 1 96 ? 7.18 16.812 7.859 1 98.06 96 LEU B N 1
ATOM 1692 C CA . LEU B 1 96 ? 5.906 16.781 8.578 1 98.06 96 LEU B CA 1
ATOM 1693 C C . LEU B 1 96 ? 5.309 18.188 8.68 1 98.06 96 LEU B C 1
ATOM 1695 O O . LEU B 1 96 ? 6.012 19.141 8.992 1 98.06 96 LEU B O 1
ATOM 1699 N N . HIS B 1 97 ? 4.102 18.297 8.352 1 97.19 97 HIS B N 1
ATOM 1700 C CA . HIS B 1 97 ? 3.23 19.453 8.562 1 97.19 97 HIS B CA 1
ATOM 1701 C C . HIS B 1 97 ? 2.111 19.109 9.547 1 97.19 97 HIS B C 1
ATOM 1703 O O . HIS B 1 97 ? 1.847 17.938 9.812 1 97.19 97 HIS B O 1
ATOM 1709 N N . LYS B 1 98 ? 1.532 20.109 10.102 1 96.38 98 LYS B N 1
ATOM 1710 C CA . LYS B 1 98 ? 0.411 19.891 11.008 1 96.38 98 LYS B CA 1
ATOM 1711 C C . LYS B 1 98 ? -0.67 19.031 10.352 1 96.38 98 LYS B C 1
ATOM 1713 O O . LYS B 1 98 ? -1.322 18.219 11.016 1 96.38 98 LYS B O 1
ATOM 1718 N N . ASN B 1 99 ? -0.901 19.203 9.023 1 97.56 99 ASN B N 1
ATOM 1719 C CA . ASN B 1 99 ? -1.865 18.406 8.258 1 97.56 99 ASN B CA 1
ATOM 1720 C C . ASN B 1 99 ? -1.669 16.922 8.484 1 97.56 99 ASN B C 1
ATOM 1722 O O . ASN B 1 99 ? -2.639 16.156 8.516 1 97.56 99 ASN B O 1
ATOM 1726 N N . ASP B 1 100 ? -0.459 16.547 8.633 1 98.38 100 ASP B N 1
ATOM 1727 C CA . ASP B 1 100 ? -0.146 15.133 8.758 1 9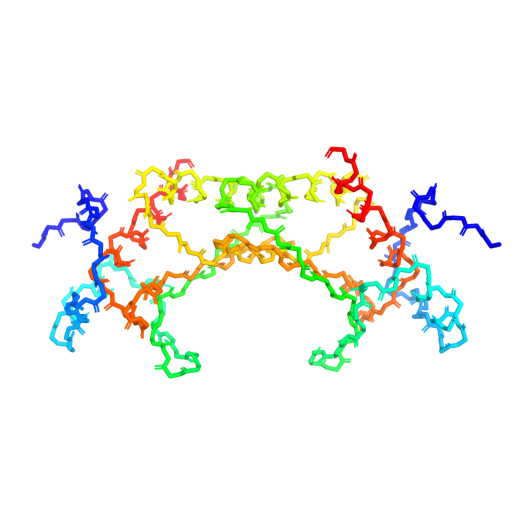8.38 100 ASP B CA 1
ATOM 1728 C C . ASP B 1 100 ? -0.65 14.578 10.094 1 98.38 100 ASP B C 1
ATOM 1730 O O . ASP B 1 100 ? -1.132 13.445 10.156 1 98.38 100 ASP B O 1
ATOM 1734 N N . PHE B 1 101 ? -0.551 15.352 11.102 1 98.5 101 PHE B N 1
ATOM 1735 C CA . PHE B 1 101 ? -1.065 14.945 12.406 1 98.5 101 PHE B CA 1
ATOM 1736 C C . PHE B 1 101 ? -2.59 14.945 12.406 1 98.5 101 PHE B C 1
ATOM 1738 O O . PHE B 1 101 ? -3.211 14.062 13.008 1 98.5 101 PHE B O 1
ATOM 1745 N N . ILE B 1 102 ? -3.162 15.898 11.758 1 98.12 102 ILE B N 1
ATOM 1746 C CA . ILE B 1 102 ? -4.613 15.953 11.617 1 98.12 102 ILE B CA 1
ATOM 1747 C C . ILE B 1 102 ? -5.109 14.688 10.922 1 98.12 102 ILE B C 1
ATOM 1749 O O . ILE B 1 102 ? -6.027 14.023 11.406 1 98.12 102 ILE B O 1
ATOM 1753 N N . MET B 1 103 ? -4.445 14.328 9.891 1 98.62 103 MET B N 1
ATOM 1754 C CA . MET B 1 103 ? -4.883 13.172 9.117 1 98.62 103 MET B CA 1
ATOM 1755 C C . MET B 1 103 ? -4.641 11.883 9.891 1 98.62 103 MET B C 1
ATOM 1757 O O . MET B 1 103 ? -5.422 10.938 9.797 1 98.62 103 MET B O 1
ATOM 1761 N N . ALA B 1 104 ? -3.557 11.828 10.586 1 98.75 104 ALA B N 1
ATOM 1762 C CA . ALA B 1 104 ? -3.311 10.688 11.461 1 98.75 104 ALA B CA 1
ATOM 1763 C C . ALA B 1 104 ? -4.465 10.484 12.438 1 98.75 104 ALA B C 1
ATOM 1765 O O . ALA B 1 104 ? -4.988 9.375 12.57 1 98.75 104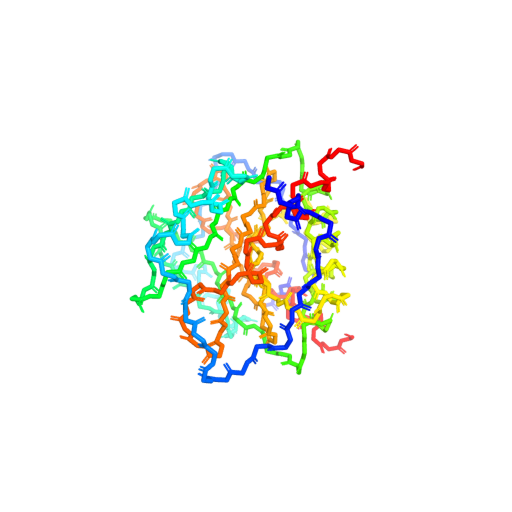 ALA B O 1
ATOM 1766 N N . ALA B 1 105 ? -4.848 11.539 13.07 1 98.62 105 ALA B N 1
ATOM 1767 C CA . ALA B 1 105 ? -5.945 11.484 14.039 1 98.62 105 ALA B CA 1
ATOM 1768 C C . ALA B 1 105 ? -7.242 11.047 13.367 1 98.62 105 ALA B C 1
ATOM 1770 O O . ALA B 1 105 ? -7.988 10.227 13.906 1 98.62 105 ALA B O 1
ATOM 1771 N N . LYS B 1 106 ? -7.508 11.602 12.219 1 98.44 106 LYS B N 1
ATOM 1772 C CA . LYS B 1 106 ? -8.711 11.227 11.484 1 98.44 106 LYS B CA 1
ATOM 1773 C C . LYS B 1 106 ? -8.672 9.758 11.078 1 98.44 106 LYS B C 1
ATOM 1775 O O . LYS B 1 106 ? -9.703 9.078 11.094 1 98.44 106 LYS B O 1
ATOM 1780 N N . THR B 1 107 ? -7.574 9.289 10.664 1 98.69 107 THR B N 1
ATOM 1781 C CA . THR B 1 107 ? -7.438 7.883 10.297 1 98.69 107 THR B CA 1
ATOM 1782 C C . THR B 1 107 ? -7.766 6.977 11.477 1 98.69 107 THR B C 1
ATOM 1784 O O . THR B 1 107 ? -8.422 5.945 11.312 1 98.69 107 THR B O 1
ATOM 1787 N N . ASP B 1 108 ? -7.328 7.387 12.664 1 98.25 108 ASP B N 1
ATOM 1788 C CA . ASP B 1 108 ? -7.621 6.621 13.875 1 98.25 108 ASP B CA 1
ATOM 1789 C C . ASP B 1 108 ? -9.125 6.457 14.07 1 98.25 108 ASP B C 1
ATOM 1791 O O . ASP B 1 108 ? -9.586 5.43 14.578 1 98.25 108 ASP B O 1
ATOM 1795 N N . GLN B 1 109 ? -9.875 7.398 13.648 1 97.25 109 GLN B N 1
ATOM 1796 C CA . GLN B 1 109 ? -11.312 7.383 13.859 1 97.25 109 GLN B CA 1
ATOM 1797 C C . GLN B 1 109 ? -11.992 6.348 12.961 1 97.25 109 GLN B C 1
ATOM 1799 O O . GLN B 1 109 ? -13.125 5.949 13.211 1 97.25 109 GLN B O 1
ATOM 1804 N N . LEU B 1 110 ? -11.32 5.984 11.953 1 97.38 110 LEU B N 1
ATOM 1805 C CA . LEU B 1 110 ? -11.891 5.012 11.031 1 97.38 110 LEU B CA 1
ATOM 1806 C C . LEU B 1 110 ? -12.062 3.654 11.703 1 97.38 110 LEU B C 1
ATOM 1808 O O . LEU B 1 110 ? -12.82 2.807 11.227 1 97.38 110 LEU B O 1
ATOM 1812 N N . LEU B 1 111 ? -11.234 3.295 12.727 1 93 111 LEU B N 1
ATOM 1813 C CA . LEU B 1 111 ? -11.336 2.031 13.445 1 93 111 LEU B CA 1
ATOM 1814 C C . LEU B 1 111 ? -12.625 1.97 14.258 1 93 111 LEU B C 1
ATOM 1816 O O . LEU B 1 111 ? -13.078 0.885 14.625 1 93 111 LEU B O 1
ATOM 1820 N N . LYS B 1 112 ? -13.062 3.154 14.75 1 84.19 112 LYS B N 1
ATOM 1821 C CA . LYS B 1 112 ? -14.234 3.232 15.625 1 84.19 112 LYS B CA 1
ATOM 1822 C C . LYS B 1 112 ? -15.523 3.068 14.828 1 84.19 112 LYS B C 1
ATOM 1824 O O . LYS B 1 112 ? -16.594 2.867 15.406 1 84.19 112 LYS B O 1
ATOM 1829 N N . HIS B 1 113 ? -15.547 3.031 13.516 1 70.56 113 HIS B N 1
ATOM 1830 C CA . HIS B 1 113 ? -16.766 2.969 12.711 1 70.56 113 HIS B CA 1
ATOM 1831 C C . HIS B 1 113 ? -16.672 1.885 11.648 1 70.56 113 HIS B C 1
ATOM 1833 O O . HIS B 1 113 ? -15.578 1.573 11.164 1 70.56 113 HIS B O 1
#

pLDDT: mean 95.88, std 5.24, range [68.06, 98.94]

Radius of gyration: 19.17 Å; Cα contacts (8 Å, |Δi|>4): 398; chains: 2; bounding box: 33×55×47 Å

Foldseek 3Di:
DDQLQPDADDDDALPDDAQDPVRCVVLCVSLVQWDFDDDPNATKTKHKDFADFQVVQVVLVVVLVVLCVVRVADWDWDGDTGMIMTIGDDPSNRYHDSNRSSSSSNSVCVVVD/DDQLQPDADDDDALPDDADDPVNCVVLCVSLVQWDFDDDPNATKTKHKDFADFQVVQVVLVVVLQVLCVVRVADWDWDGDTGMIMTIGDDPSNRYHDSNRSSSSSNSVCVVVD

Organism: Nitrosococcus oceani (strain ATCC 19707 / BCRC 17464 / JCM 30415 / NCIMB 11848 / C-107) (NCBI:txid323261)

Nearest PDB structures (foldseek):
  1uso-assembly1_A  TM=9.864E-01  e=1.672E-08  Thermus thermophilus HB8
  4wil-assembly1_A  TM=8.791E-01  e=2.783E-07  Mus musculus
  1ru0-assembly1_A  TM=8.785E-01  e=3.574E-07  Mus musculus
  3hxa-assembly1_D  TM=9.006E-01  e=1.815E-06  Rattus norvegicus
  4c45-assembly1_A  TM=8.511E-01  e=2.810E-06  Homo sapiens

Sequence (226 aa):
MEDLSTMQCEACRPEAPRVSEDEIRELHPQVPDWEIIEEDEVRRLQRVFKFGNFAEALDFTNKTGALAEEAGHHPAILTEYGQVTVTWWSHKIKGLHKNDFIMAAKTDQLLKHMEDLSTMQCEACRPEAPRVSEDEIRELHPQVPDWEIIEEDEVRRLQRVFKFGNFAEALDFTNKTGALAEEAGHHPAILTEYGQVTVTWWSHKIKGLHKNDFIMAAKTDQLLKH